Protein AF-A0A3L6VLN8-F1 (afdb_monomer)

Foldseek 3Di:
DVVVVQVVCCVVPVDGPDDDPPPDDPDPPPPDPPDDQQPFDDDPQQLLLLLLLLVLQLLQDFLQVPHFKDADLSLVLVLLLLQLCLQQRPEPLVSVLSVQLSVVSVVDRMDGSVNSCCSLVVSLVCQLVSLVVVCVPDDPDDPSSNDSNSNHDNSADHRRDPDSLVSNLSNLLSSLPSCDPPHDLVSLLSSLSSNLSCLCRGVPPPVVSVVVDVVSDVVNSVVLSPDPRNSVSSNVVSVCCQPDDDPPDPVSNPDDDDDPPPPPPDDDPPPPCVVVVVVVVVVVVVVVVVVVVVVVPDDDDDDDDDDD

Mean predicted aligned error: 14.77 Å

Solvent-accessible surface area (backbone atoms only — not comparable to full-atom values): 17978 Å² total; per-residue (Å²): 109,72,65,62,53,44,53,53,45,23,76,73,67,78,43,73,74,80,78,80,85,73,86,65,73,97,64,79,76,81,70,70,68,99,68,75,71,63,86,46,76,72,50,73,49,32,46,53,46,15,19,32,11,22,51,34,25,38,65,71,56,27,66,48,61,98,48,60,66,33,43,68,72,57,36,50,29,50,45,45,34,37,47,46,46,21,72,20,45,81,53,71,43,55,16,55,54,36,40,52,52,27,62,69,50,63,84,55,76,65,46,37,52,68,58,46,50,53,54,52,52,56,47,40,77,43,38,40,66,54,33,59,60,49,48,72,77,56,78,87,69,55,76,66,69,69,54,45,61,56,64,44,86,68,27,83,65,59,58,32,37,90,47,60,68,52,12,43,49,43,34,53,52,45,37,31,62,56,29,38,97,87,50,52,65,67,57,30,50,45,48,58,52,26,51,52,40,36,37,75,73,30,47,78,53,61,70,60,34,53,54,52,51,67,70,59,31,70,68,53,54,51,52,48,70,69,42,92,54,28,34,61,47,51,37,48,48,55,52,49,59,49,63,46,70,55,96,87,38,93,79,50,63,62,63,71,80,79,88,76,78,68,72,88,72,87,69,80,85,70,80,68,66,68,68,59,51,70,64,49,53,62,53,53,51,51,54,50,54,54,51,55,55,55,65,74,67,61,81,83,82,77,83,84,83,83,86,131

Radius of gyration: 27.77 Å; Cα contacts (8 Å, |Δi|>4): 289; chains: 1; bounding box: 44×70×120 Å

Organism: Aphanomyces astaci (NCBI:txid112090)

Structure (mmCIF, N/CA/C/O backbone):
data_AF-A0A3L6VLN8-F1
#
_entry.id   AF-A0A3L6VLN8-F1
#
loop_
_atom_site.group_PDB
_atom_site.id
_atom_site.type_symbol
_atom_site.label_atom_id
_atom_site.label_alt_id
_atom_site.label_comp_id
_atom_site.label_asym_id
_atom_site.label_entity_id
_atom_site.label_seq_id
_atom_site.pdbx_PDB_ins_code
_atom_site.Cartn_x
_atom_site.Cartn_y
_atom_site.Cartn_z
_atom_site.occupancy
_atom_site.B_iso_or_equiv
_atom_site.auth_seq_id
_atom_site.auth_comp_id
_atom_site.auth_asym_id
_atom_site.auth_atom_id
_atom_site.pdbx_PDB_model_num
ATOM 1 N N . VAL A 1 1 ? 4.266 4.338 28.044 1.00 40.25 1 VAL A N 1
ATOM 2 C CA . VAL A 1 1 ? 4.389 2.920 28.488 1.00 40.25 1 VAL A CA 1
ATOM 3 C C . VAL A 1 1 ? 4.544 2.803 30.003 1.00 40.25 1 VAL A C 1
ATOM 5 O O . VAL A 1 1 ? 3.715 2.148 30.616 1.00 40.25 1 VAL A O 1
ATOM 8 N N . ALA A 1 2 ? 5.512 3.488 30.627 1.00 38.00 2 ALA A N 1
ATOM 9 C CA . ALA A 1 2 ? 5.691 3.468 32.088 1.00 38.00 2 ALA A CA 1
ATOM 10 C C . ALA A 1 2 ? 4.453 3.942 32.882 1.00 38.00 2 ALA A C 1
ATOM 12 O O . ALA A 1 2 ? 4.128 3.369 33.915 1.00 38.00 2 ALA A O 1
ATOM 13 N N . GLN A 1 3 ? 3.713 4.938 32.382 1.00 50.25 3 GLN A N 1
ATOM 14 C CA . GLN A 1 3 ? 2.479 5.407 33.025 1.00 50.25 3 GLN A CA 1
ATOM 15 C C . GLN A 1 3 ? 1.338 4.378 32.970 1.00 50.25 3 GLN A C 1
ATOM 17 O O . GLN A 1 3 ? 0.714 4.119 33.991 1.00 50.25 3 GLN A O 1
ATOM 22 N N . LEU A 1 4 ? 1.146 3.712 31.826 1.00 47.66 4 LEU A N 1
ATOM 23 C CA . LEU A 1 4 ? 0.152 2.639 31.677 1.00 47.66 4 LEU A CA 1
ATOM 24 C C . LEU A 1 4 ? 0.434 1.464 32.626 1.00 47.66 4 LEU A C 1
ATOM 26 O O . LEU A 1 4 ? -0.492 0.885 33.183 1.00 47.66 4 LEU A O 1
ATOM 30 N N . PHE A 1 5 ? 1.711 1.142 32.849 1.00 52.53 5 PHE A N 1
ATOM 31 C CA . PHE A 1 5 ? 2.107 0.130 33.828 1.00 52.53 5 PHE A CA 1
ATOM 32 C C . PHE A 1 5 ? 1.801 0.576 35.269 1.00 52.53 5 PHE A C 1
ATOM 34 O O . PHE A 1 5 ? 1.283 -0.208 36.058 1.00 52.53 5 PHE A O 1
ATOM 41 N N . ARG A 1 6 ? 2.048 1.849 35.611 1.00 62.34 6 ARG A N 1
ATOM 42 C CA . ARG A 1 6 ? 1.716 2.405 36.937 1.00 62.34 6 ARG A CA 1
ATOM 43 C C . ARG A 1 6 ? 0.214 2.383 37.224 1.00 62.34 6 ARG A C 1
ATOM 45 O O . ARG A 1 6 ? -0.180 2.010 38.324 1.00 62.34 6 ARG A O 1
ATOM 52 N N . GLU A 1 7 ? -0.607 2.725 36.237 1.00 64.50 7 GLU A N 1
ATOM 53 C CA . GLU A 1 7 ? -2.072 2.678 36.340 1.00 64.50 7 GLU A CA 1
ATOM 54 C C . GLU A 1 7 ? -2.590 1.239 36.491 1.00 64.50 7 GLU A C 1
ATOM 56 O O . GLU A 1 7 ? -3.485 0.984 37.295 1.00 64.50 7 GLU A O 1
ATOM 61 N N . GLN A 1 8 ? -1.990 0.274 35.783 1.00 61.75 8 GLN A N 1
ATOM 62 C CA . GLN A 1 8 ? -2.309 -1.149 35.948 1.00 61.75 8 GLN A CA 1
ATOM 63 C C . GLN A 1 8 ? -1.970 -1.668 37.350 1.00 61.75 8 GLN A C 1
ATOM 65 O O . GLN A 1 8 ? -2.770 -2.402 37.927 1.00 61.75 8 GLN A O 1
ATOM 70 N N . VAL A 1 9 ? -0.822 -1.273 37.912 1.00 66.38 9 VAL A N 1
ATOM 71 C CA . VAL A 1 9 ? -0.436 -1.652 39.280 1.00 66.38 9 VAL A CA 1
ATOM 72 C C . VAL A 1 9 ? -1.386 -1.025 40.300 1.00 66.38 9 VAL A C 1
ATOM 74 O O . VAL A 1 9 ? -1.914 -1.753 41.132 1.00 66.38 9 VAL A O 1
ATOM 77 N N . PHE A 1 10 ? -1.700 0.271 40.188 1.00 71.31 10 PHE A N 1
ATOM 78 C CA . PHE A 1 10 ? -2.645 0.937 41.093 1.00 71.31 10 PHE A CA 1
ATOM 79 C C . PHE A 1 10 ? -4.030 0.279 41.079 1.00 71.31 10 PHE A C 1
ATOM 81 O O . PHE A 1 10 ? -4.593 0.001 42.136 1.00 71.31 10 PHE A O 1
ATOM 88 N N . ASN A 1 11 ? -4.555 -0.037 39.893 1.00 64.56 11 ASN A N 1
ATOM 89 C CA . ASN A 1 11 ? -5.847 -0.711 39.766 1.00 64.56 11 ASN A CA 1
ATOM 90 C C . ASN A 1 11 ? -5.841 -2.131 40.358 1.00 64.56 11 ASN A C 1
ATOM 92 O O . ASN A 1 11 ? -6.891 -2.615 40.774 1.00 64.56 11 ASN A O 1
ATOM 96 N N . ALA A 1 12 ? -4.683 -2.798 40.404 1.00 67.00 12 ALA A N 1
ATOM 97 C CA . ALA A 1 12 ? -4.544 -4.144 40.955 1.00 67.00 12 ALA A CA 1
ATOM 98 C C . ALA A 1 12 ? -4.287 -4.162 42.472 1.00 67.00 12 ALA A C 1
ATOM 100 O O . ALA A 1 12 ? -4.741 -5.077 43.155 1.00 67.00 12 ALA A O 1
ATOM 101 N N . THR A 1 13 ? -3.553 -3.183 43.006 1.00 78.62 13 THR A N 1
ATOM 102 C CA . THR A 1 13 ? -3.072 -3.197 44.399 1.00 78.62 13 THR A CA 1
ATOM 103 C C . THR A 1 13 ? -3.685 -2.112 45.281 1.00 78.62 13 THR A C 1
ATOM 105 O O . THR A 1 13 ? -3.458 -2.118 46.490 1.00 78.62 13 THR A O 1
ATOM 108 N N . GLY A 1 14 ? -4.436 -1.167 44.705 1.00 72.25 14 GLY A N 1
ATOM 109 C CA . GLY A 1 14 ? -4.994 -0.008 45.410 1.00 72.25 14 GLY A CA 1
ATOM 110 C C . GLY A 1 14 ? -3.939 0.995 45.890 1.00 72.25 14 GLY A C 1
ATOM 111 O O . GLY A 1 14 ? -4.242 1.880 46.688 1.00 72.25 14 GLY A O 1
ATOM 112 N N . SER A 1 15 ? -2.691 0.849 45.442 1.00 68.06 15 SER A N 1
ATOM 113 C CA . SER A 1 15 ? -1.550 1.652 45.874 1.00 68.06 15 SER A CA 1
ATOM 114 C C . SER A 1 15 ? -0.625 1.950 44.701 1.00 68.06 15 SER A C 1
ATOM 116 O O . SER A 1 15 ? -0.399 1.110 43.831 1.00 68.06 15 SER A O 1
ATOM 118 N N . TRP A 1 16 ? -0.099 3.174 44.653 1.00 70.00 16 TRP A N 1
ATOM 119 C CA . TRP A 1 16 ? 0.873 3.544 43.629 1.00 70.00 16 TRP A CA 1
ATOM 120 C C . TRP A 1 16 ? 2.200 2.821 43.902 1.00 70.00 16 TRP A C 1
ATOM 122 O O . TRP A 1 16 ? 2.632 2.783 45.058 1.00 70.00 16 TRP A O 1
ATOM 132 N N . PRO A 1 17 ? 2.866 2.253 42.877 1.00 67.88 17 PRO A N 1
ATOM 133 C CA . PRO A 1 17 ? 4.179 1.648 43.063 1.00 67.88 17 PRO A CA 1
ATOM 134 C C . PRO A 1 17 ? 5.174 2.708 43.551 1.00 67.88 17 PRO A C 1
ATOM 136 O O . PRO A 1 17 ? 5.205 3.819 43.021 1.00 67.88 17 PRO A O 1
ATOM 139 N N . VAL A 1 18 ? 5.973 2.361 44.565 1.00 66.25 18 VAL A N 1
ATOM 140 C CA . VAL A 1 18 ? 6.965 3.266 45.162 1.00 66.25 18 VAL A CA 1
ATOM 141 C C . VAL A 1 18 ? 7.966 3.675 44.085 1.00 66.25 18 VAL A C 1
ATOM 143 O O . VAL A 1 18 ? 8.617 2.827 43.474 1.00 66.25 18 VAL A O 1
ATOM 146 N N . GLU A 1 19 ? 8.059 4.978 43.832 1.00 51.09 19 GLU A N 1
ATOM 147 C CA . GLU A 1 19 ? 8.994 5.531 42.862 1.00 51.09 19 GLU A CA 1
ATOM 148 C C . GLU A 1 19 ? 10.412 5.290 43.387 1.00 51.09 19 GLU A C 1
ATOM 150 O O . GLU A 1 19 ? 10.781 5.759 44.464 1.00 51.09 19 GLU A O 1
ATOM 155 N N . ALA A 1 20 ? 11.190 4.470 42.680 1.00 45.47 20 ALA A N 1
ATOM 156 C CA . ALA A 1 20 ? 12.552 4.182 43.091 1.00 45.47 20 ALA A CA 1
ATOM 157 C C . ALA A 1 20 ? 13.367 5.480 43.016 1.00 45.47 20 ALA A C 1
ATOM 159 O O . ALA A 1 20 ? 13.665 5.973 41.930 1.00 45.47 20 ALA A O 1
ATOM 160 N N . THR A 1 21 ? 13.749 6.035 44.167 1.00 45.31 21 THR A N 1
ATOM 161 C CA . THR A 1 21 ? 14.746 7.105 44.253 1.00 45.31 21 THR A CA 1
ATOM 162 C C . THR A 1 21 ? 16.119 6.516 43.949 1.00 45.31 21 THR A C 1
ATOM 164 O O . THR A 1 21 ? 16.926 6.267 44.843 1.00 45.31 21 THR A O 1
ATOM 167 N N . THR A 1 22 ? 16.393 6.237 42.678 1.00 41.28 22 THR A N 1
ATOM 168 C CA . THR A 1 22 ? 17.745 5.926 42.230 1.00 41.28 22 THR A CA 1
ATOM 169 C C . THR A 1 22 ? 18.490 7.238 42.038 1.00 41.28 22 THR A C 1
ATOM 171 O O . THR A 1 22 ? 18.441 7.847 40.971 1.00 41.28 22 THR A O 1
ATOM 174 N N . SER A 1 23 ? 19.206 7.671 43.076 1.00 44.28 23 SER A N 1
ATOM 175 C CA . SER A 1 23 ? 20.370 8.540 42.908 1.00 44.28 23 SER A CA 1
ATOM 176 C C . SER A 1 23 ? 21.471 7.721 42.229 1.00 44.28 23 SER A C 1
ATOM 178 O O . SER A 1 23 ? 22.380 7.195 42.873 1.00 44.28 23 SER A O 1
ATOM 180 N N . SER A 1 24 ? 21.343 7.524 40.923 1.00 40.50 24 SER A N 1
ATOM 181 C CA . SER A 1 24 ? 22.423 6.988 40.106 1.00 40.50 24 SER A CA 1
ATOM 182 C C . SER A 1 24 ? 23.505 8.072 39.973 1.00 40.50 24 SER A C 1
ATOM 184 O O . SER A 1 24 ? 23.158 9.247 39.827 1.00 40.50 24 SER A 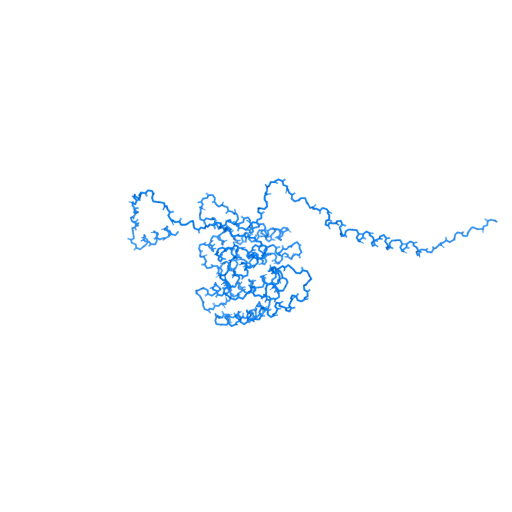O 1
ATOM 186 N N . PRO A 1 25 ? 24.808 7.727 39.974 1.00 44.38 25 PRO A N 1
ATOM 187 C CA . PRO A 1 25 ? 25.839 8.619 39.432 1.00 44.38 25 PRO A CA 1
ATOM 188 C C . PRO A 1 25 ? 25.446 9.019 37.997 1.00 44.38 25 PRO A C 1
ATOM 190 O O . PRO A 1 25 ? 24.596 8.332 37.422 1.00 44.38 25 PRO A O 1
ATOM 193 N N . PRO A 1 26 ? 26.043 10.053 37.371 1.00 41.09 26 PRO A N 1
ATOM 194 C CA . PRO A 1 26 ? 25.805 10.359 35.961 1.00 41.09 26 PRO A CA 1
ATOM 195 C C . PRO A 1 26 ? 26.417 9.249 35.088 1.00 41.09 26 PRO A C 1
ATOM 197 O O . PRO A 1 26 ? 27.450 9.410 34.448 1.00 41.09 26 PRO A O 1
ATOM 200 N N . GLY A 1 27 ? 25.801 8.073 35.126 1.00 39.94 27 GLY A N 1
ATOM 201 C CA . GLY A 1 27 ? 25.994 6.990 34.198 1.00 39.94 27 GLY A CA 1
ATOM 202 C C . GLY A 1 27 ? 25.319 7.422 32.917 1.00 39.94 27 GLY A C 1
ATOM 203 O O . GLY A 1 27 ? 24.136 7.765 32.904 1.00 39.94 27 GLY A O 1
ATOM 204 N N . THR A 1 28 ? 26.110 7.457 31.857 1.00 37.62 28 THR A N 1
ATOM 205 C CA . THR A 1 28 ? 25.680 7.693 30.488 1.00 37.62 28 THR A CA 1
ATOM 206 C C . THR A 1 28 ? 24.421 6.875 30.239 1.00 37.62 28 THR A C 1
ATOM 208 O O . THR A 1 28 ? 24.438 5.649 30.347 1.00 37.62 28 THR A O 1
ATOM 211 N N . THR A 1 29 ? 23.304 7.549 29.990 1.00 41.00 29 THR A N 1
ATOM 212 C CA . THR A 1 29 ? 22.031 6.903 29.697 1.00 41.00 29 THR A CA 1
ATOM 213 C C . THR A 1 29 ? 22.228 6.127 28.395 1.00 41.00 29 THR A C 1
ATOM 215 O O . THR A 1 29 ? 22.238 6.700 27.316 1.00 41.00 29 THR A O 1
ATOM 218 N N . THR A 1 30 ? 22.453 4.816 28.483 1.00 41.59 30 THR A N 1
ATOM 219 C CA . THR A 1 30 ? 22.614 3.909 27.332 1.00 41.59 30 THR A CA 1
ATOM 220 C C . THR A 1 30 ? 21.271 3.499 26.728 1.00 41.59 30 THR A C 1
ATOM 222 O O . THR A 1 30 ? 21.184 2.520 25.986 1.00 41.59 30 THR A O 1
ATOM 225 N N . LEU A 1 31 ? 20.202 4.239 27.031 1.00 40.38 31 LEU A N 1
ATOM 226 C CA . LEU A 1 31 ? 18.962 4.122 26.287 1.00 40.38 31 LEU A CA 1
ATOM 227 C C . LEU A 1 31 ? 19.229 4.724 24.912 1.00 40.38 31 LEU A C 1
ATOM 229 O O . LEU A 1 31 ? 19.335 5.942 24.775 1.00 40.38 31 LEU A O 1
ATOM 233 N N . ARG A 1 32 ? 19.372 3.856 23.901 1.00 39.75 32 ARG A N 1
ATOM 234 C CA . ARG A 1 32 ? 19.313 4.305 22.510 1.00 39.75 32 ARG A CA 1
ATOM 235 C C . ARG A 1 32 ? 18.042 5.147 22.343 1.00 39.75 32 ARG A C 1
ATOM 237 O O . ARG A 1 32 ? 17.014 4.778 22.927 1.00 39.75 32 ARG A O 1
ATOM 244 N N . PRO A 1 33 ? 18.099 6.251 21.583 1.00 45.47 33 PRO A N 1
ATOM 245 C CA . PRO A 1 33 ? 16.904 6.985 21.200 1.00 45.47 33 PRO A CA 1
ATOM 246 C C . PRO A 1 33 ? 15.814 6.012 20.729 1.00 45.47 33 PRO A C 1
ATOM 248 O O . PRO A 1 33 ? 16.106 5.032 20.044 1.00 45.47 33 PRO A O 1
ATOM 251 N N . LEU A 1 34 ? 14.556 6.263 21.109 1.00 42.25 34 LEU A N 1
ATOM 252 C CA . LEU A 1 34 ? 13.397 5.468 20.663 1.00 42.25 34 LEU A CA 1
ATOM 253 C C . LEU A 1 34 ? 13.276 5.416 19.127 1.00 42.25 34 LEU A C 1
ATOM 255 O O . LEU A 1 34 ? 12.592 4.544 18.595 1.00 42.25 34 LEU A O 1
ATOM 259 N N . TRP A 1 35 ? 13.946 6.339 18.440 1.00 45.25 35 TRP A N 1
ATOM 260 C CA . TRP A 1 35 ? 14.165 6.378 17.004 1.00 45.25 35 TRP A CA 1
ATOM 261 C C . TRP A 1 35 ? 15.441 7.196 16.730 1.00 45.25 35 TRP A C 1
ATOM 263 O O . TRP A 1 35 ? 15.691 8.186 17.420 1.00 45.25 35 TRP A O 1
ATOM 273 N N . GLU A 1 36 ? 16.223 6.783 15.735 1.00 50.44 36 GLU A N 1
ATOM 274 C CA . GLU A 1 36 ? 17.300 7.568 15.127 1.00 50.44 36 GLU A CA 1
ATOM 275 C C . GLU A 1 36 ? 16.950 7.783 13.648 1.00 50.44 36 GLU A C 1
ATOM 277 O O . GLU A 1 36 ? 16.330 6.926 13.010 1.00 50.44 36 GLU A O 1
ATOM 282 N N . GLU A 1 37 ? 17.266 8.963 13.114 1.00 55.00 37 GLU A N 1
ATOM 283 C CA . GLU A 1 37 ? 17.128 9.225 11.684 1.00 55.00 37 GLU A CA 1
ATOM 284 C C . GLU A 1 37 ? 18.022 8.251 10.912 1.00 55.00 37 GLU A C 1
ATOM 286 O O . GLU A 1 37 ? 19.201 8.097 11.233 1.00 55.00 37 GLU A O 1
ATOM 291 N N . SER A 1 38 ? 17.464 7.592 9.893 1.00 62.84 38 SER A N 1
ATOM 292 C CA . SER A 1 38 ? 18.255 6.678 9.075 1.00 62.84 38 SER A CA 1
ATOM 293 C C . SER A 1 38 ? 19.410 7.437 8.428 1.00 62.84 38 SER A C 1
ATOM 295 O O . SER A 1 38 ? 19.210 8.393 7.681 1.00 62.84 38 SER A O 1
ATOM 297 N N . THR A 1 39 ? 20.629 6.975 8.689 1.00 67.06 39 THR A N 1
ATOM 298 C CA . THR A 1 39 ? 21.855 7.512 8.078 1.00 67.06 39 THR A CA 1
ATOM 299 C C . THR A 1 39 ? 22.165 6.862 6.726 1.00 67.06 39 THR A C 1
ATOM 301 O O . THR A 1 39 ? 23.169 7.188 6.087 1.00 67.06 39 THR A O 1
ATOM 304 N N . LEU A 1 40 ? 21.311 5.936 6.275 1.00 67.94 40 LEU A N 1
ATOM 305 C CA . LEU A 1 40 ? 21.488 5.212 5.025 1.00 67.94 40 LEU A CA 1
ATOM 306 C C . LEU A 1 40 ? 21.189 6.119 3.815 1.00 67.94 40 LEU A C 1
ATOM 308 O O . LEU A 1 40 ? 20.248 6.917 3.843 1.00 67.94 40 LEU A O 1
ATOM 312 N N . PRO A 1 41 ? 21.953 6.000 2.714 1.00 72.88 41 PRO A N 1
ATOM 313 C CA . PRO A 1 41 ? 21.708 6.789 1.513 1.00 72.88 41 PRO A CA 1
ATOM 314 C C . PRO A 1 41 ? 20.329 6.469 0.913 1.00 72.88 41 PRO A C 1
ATOM 316 O O . PRO A 1 41 ? 20.002 5.315 0.631 1.00 72.88 41 PRO A O 1
ATOM 319 N N . SER A 1 42 ? 19.525 7.508 0.665 1.00 79.44 42 SER A N 1
ATOM 320 C CA . SER A 1 42 ? 18.200 7.367 0.047 1.00 79.44 42 SER A CA 1
ATOM 321 C C . SER A 1 42 ? 18.189 7.859 -1.403 1.00 79.44 42 SER A C 1
ATOM 323 O O . SER A 1 42 ? 18.700 8.935 -1.711 1.00 79.44 42 SER A O 1
ATOM 325 N N . ASN A 1 43 ? 17.595 7.072 -2.301 1.00 86.31 43 ASN A N 1
ATOM 326 C CA . ASN A 1 43 ? 17.344 7.415 -3.701 1.00 86.31 43 ASN A CA 1
ATOM 327 C C . ASN A 1 43 ? 16.015 6.779 -4.166 1.00 86.31 43 ASN A C 1
ATOM 329 O O . ASN A 1 43 ? 15.300 6.180 -3.360 1.00 86.31 43 ASN A O 1
ATOM 333 N N . ALA A 1 44 ? 15.650 6.938 -5.443 1.00 85.62 44 ALA A N 1
ATOM 334 C CA . ALA A 1 44 ? 14.408 6.374 -5.982 1.00 85.62 44 ALA A CA 1
ATOM 335 C C . ALA A 1 44 ? 14.341 4.845 -5.801 1.00 85.62 44 ALA A C 1
ATOM 337 O O . ALA A 1 44 ? 13.361 4.328 -5.264 1.00 85.62 44 ALA A O 1
ATOM 338 N N . THR A 1 45 ? 15.417 4.138 -6.153 1.00 90.69 45 THR A N 1
ATOM 339 C CA . THR A 1 45 ? 15.522 2.678 -6.055 1.00 90.69 45 THR A CA 1
ATOM 340 C C . THR A 1 45 ? 15.359 2.178 -4.623 1.00 90.69 45 THR A C 1
ATOM 342 O O . THR A 1 45 ? 14.543 1.291 -4.375 1.00 90.69 45 THR A O 1
ATOM 345 N N . THR A 1 46 ? 16.073 2.763 -3.656 1.00 91.75 46 THR A N 1
ATOM 346 C CA . THR A 1 46 ? 15.993 2.323 -2.254 1.00 91.75 46 THR A CA 1
ATOM 347 C C . THR A 1 46 ? 14.623 2.596 -1.638 1.00 91.75 46 THR A C 1
ATOM 349 O O . THR A 1 46 ? 14.124 1.769 -0.880 1.00 91.75 46 THR A O 1
ATOM 352 N N . ARG A 1 47 ? 13.946 3.686 -2.027 1.00 91.12 47 ARG A N 1
ATOM 353 C CA . ARG A 1 47 ? 12.570 3.971 -1.580 1.00 91.12 47 ARG A CA 1
ATOM 354 C C . ARG A 1 47 ? 11.553 2.972 -2.127 1.00 91.12 47 ARG A C 1
ATOM 356 O O . ARG A 1 47 ? 10.676 2.536 -1.383 1.00 91.12 47 ARG A O 1
ATOM 363 N N . VAL A 1 48 ? 11.663 2.598 -3.402 1.00 94.12 48 VAL A N 1
ATOM 364 C CA . VAL A 1 48 ? 10.782 1.589 -4.014 1.00 94.12 48 VAL A CA 1
ATOM 365 C C . VAL A 1 48 ? 11.005 0.216 -3.374 1.00 94.12 48 VAL A C 1
ATOM 367 O O . VAL A 1 48 ? 10.029 -0.455 -3.036 1.00 94.12 48 VAL A O 1
ATOM 370 N N . LEU A 1 49 ? 12.265 -0.166 -3.137 1.00 95.56 49 LEU A N 1
ATOM 371 C CA . LEU A 1 49 ? 12.621 -1.393 -2.416 1.00 95.56 49 LEU A CA 1
ATOM 372 C C . LEU A 1 49 ? 12.011 -1.421 -1.009 1.00 95.56 49 LEU A C 1
ATOM 374 O O . LEU A 1 49 ? 11.351 -2.392 -0.649 1.00 95.56 49 LEU A O 1
ATOM 378 N N . ASP A 1 50 ? 12.157 -0.346 -0.236 1.00 95.88 50 ASP A N 1
ATOM 379 C CA . ASP A 1 50 ? 11.644 -0.291 1.137 1.00 95.88 50 ASP A CA 1
ATOM 380 C C . ASP A 1 50 ? 10.116 -0.312 1.205 1.00 95.88 50 ASP A C 1
ATOM 382 O O . ASP A 1 50 ? 9.540 -0.967 2.078 1.00 95.88 50 ASP A O 1
ATOM 386 N N . ALA A 1 51 ? 9.446 0.364 0.268 1.00 97.06 51 ALA A N 1
ATOM 387 C CA . ALA A 1 51 ? 7.994 0.318 0.153 1.00 97.06 51 ALA A CA 1
ATOM 388 C C . ALA A 1 51 ? 7.495 -1.084 -0.226 1.00 97.06 51 ALA A C 1
ATOM 390 O O . ALA A 1 51 ? 6.515 -1.566 0.349 1.00 97.06 51 ALA A O 1
ATOM 391 N N . ALA A 1 52 ? 8.169 -1.761 -1.159 1.00 98.19 52 ALA A N 1
ATOM 392 C CA . ALA A 1 52 ? 7.835 -3.130 -1.534 1.00 98.19 52 ALA A CA 1
ATOM 393 C C . ALA A 1 52 ? 8.083 -4.119 -0.389 1.00 98.19 52 ALA A C 1
ATOM 395 O O . ALA A 1 52 ? 7.214 -4.943 -0.095 1.00 98.19 52 ALA A O 1
ATOM 396 N N . SER A 1 53 ? 9.207 -3.992 0.319 1.00 97.75 53 SER A N 1
ATOM 397 C CA . SER A 1 53 ? 9.496 -4.780 1.519 1.00 97.75 53 SER A CA 1
ATOM 398 C C . SER A 1 53 ? 8.422 -4.587 2.585 1.00 97.75 53 SER A C 1
ATOM 400 O O . SER A 1 53 ? 7.897 -5.573 3.105 1.00 97.75 53 SER A O 1
ATOM 402 N N . ALA A 1 54 ? 8.010 -3.344 2.853 1.00 97.50 54 ALA A N 1
ATOM 403 C CA . ALA A 1 54 ? 6.922 -3.072 3.786 1.00 97.50 54 ALA A CA 1
ATOM 404 C C . ALA A 1 54 ? 5.594 -3.686 3.324 1.00 97.50 54 ALA A C 1
ATOM 406 O O . ALA A 1 54 ? 4.894 -4.304 4.125 1.00 97.50 54 ALA A O 1
ATOM 407 N N . PHE A 1 55 ? 5.260 -3.606 2.034 1.00 98.56 55 PHE A N 1
ATOM 408 C CA . PHE A 1 55 ? 4.081 -4.285 1.498 1.00 98.56 55 PHE A CA 1
ATOM 409 C C . PHE A 1 55 ? 4.126 -5.792 1.763 1.00 98.56 55 PHE A C 1
ATOM 411 O O . PHE A 1 55 ? 3.178 -6.344 2.323 1.00 98.56 55 PHE A O 1
ATOM 418 N N . VAL A 1 56 ? 5.233 -6.452 1.413 1.00 98.50 56 VAL A N 1
ATOM 419 C CA . VAL A 1 56 ? 5.403 -7.897 1.606 1.00 98.50 56 VAL A CA 1
ATOM 420 C C . VAL A 1 56 ? 5.304 -8.261 3.086 1.00 98.50 56 VAL A C 1
ATOM 422 O O . VAL A 1 56 ? 4.544 -9.163 3.438 1.00 98.50 56 VAL A O 1
ATOM 425 N N . PHE A 1 57 ? 5.994 -7.538 3.968 1.00 97.00 57 PHE A N 1
ATOM 426 C CA . PHE A 1 57 ? 5.924 -7.773 5.411 1.00 97.00 57 PHE A CA 1
ATOM 427 C C . PHE A 1 57 ? 4.504 -7.587 5.951 1.00 97.00 57 PHE A C 1
ATOM 429 O O . PHE A 1 57 ? 3.995 -8.427 6.695 1.00 97.00 57 PHE A O 1
ATOM 436 N N . GLY A 1 58 ? 3.825 -6.514 5.539 1.00 96.31 58 GLY A N 1
ATOM 437 C CA . GLY A 1 58 ? 2.447 -6.234 5.918 1.00 96.31 58 GLY A CA 1
ATOM 438 C C . GLY A 1 58 ? 1.515 -7.379 5.526 1.00 96.31 58 GLY A C 1
ATOM 439 O O . GLY A 1 58 ? 0.747 -7.875 6.352 1.00 96.31 58 GLY A O 1
ATOM 440 N N . MET A 1 59 ? 1.632 -7.854 4.287 1.00 97.69 59 MET A N 1
ATOM 441 C CA . MET A 1 59 ? 0.832 -8.956 3.757 1.00 97.69 59 MET A CA 1
ATOM 442 C C . MET A 1 59 ? 1.102 -10.286 4.469 1.00 97.69 59 MET A C 1
ATOM 444 O O . MET A 1 59 ? 0.165 -11.050 4.701 1.00 97.69 59 MET A O 1
ATOM 448 N N . ARG A 1 60 ? 2.351 -10.572 4.839 1.00 95.44 60 ARG A N 1
ATOM 449 C CA . ARG A 1 60 ? 2.731 -11.845 5.470 1.00 95.44 60 ARG A CA 1
ATOM 450 C C . ARG A 1 60 ? 2.433 -11.878 6.964 1.00 95.44 60 ARG A C 1
ATOM 452 O O . ARG A 1 60 ? 1.819 -12.829 7.442 1.00 95.44 60 ARG A O 1
ATOM 459 N N . GLU A 1 61 ? 2.830 -10.828 7.674 1.00 91.62 61 GLU A N 1
ATOM 460 C CA . GLU A 1 61 ? 2.858 -10.807 9.137 1.00 91.62 61 GLU A CA 1
ATOM 461 C C . GLU A 1 61 ? 1.699 -9.990 9.723 1.00 91.62 61 GLU A C 1
ATOM 463 O O . GLU A 1 61 ? 1.050 -10.400 10.687 1.00 91.62 61 GLU A O 1
ATOM 468 N N . SER A 1 62 ? 1.382 -8.838 9.124 1.00 92.00 62 SER A N 1
ATOM 469 C CA . SER A 1 62 ? 0.462 -7.866 9.735 1.00 92.00 62 SER A CA 1
ATOM 470 C C . SER A 1 62 ? -1.019 -8.187 9.497 1.00 92.00 62 SER A C 1
ATOM 472 O O . SER A 1 62 ? -1.824 -8.097 10.424 1.00 92.00 62 SER A O 1
ATOM 474 N N . VAL A 1 63 ? -1.395 -8.609 8.282 1.00 95.75 63 VAL A N 1
ATOM 475 C CA . VAL A 1 63 ? -2.803 -8.810 7.868 1.00 95.75 63 VAL A CA 1
ATOM 476 C C . VAL A 1 63 ? -3.561 -9.814 8.754 1.00 95.75 63 VAL A C 1
ATOM 478 O O . VAL A 1 63 ? -4.742 -9.618 9.039 1.00 95.75 63 VAL A O 1
ATOM 481 N N . PHE A 1 64 ? -2.876 -10.853 9.242 1.00 95.56 64 PHE A N 1
ATOM 482 C CA . PHE A 1 64 ? -3.439 -11.885 10.125 1.00 95.56 64 PHE A CA 1
ATOM 483 C C . PHE A 1 64 ? -2.899 -11.820 11.563 1.00 95.56 64 PHE A C 1
ATOM 485 O O . PHE A 1 64 ? -3.069 -12.763 12.333 1.00 95.56 64 PHE A O 1
ATOM 492 N N . THR A 1 65 ? -2.266 -10.717 11.976 1.00 89.94 65 THR A N 1
ATOM 493 C CA . THR A 1 65 ? -1.821 -10.585 13.372 1.00 89.94 65 THR A CA 1
ATOM 494 C C . THR A 1 65 ? -3.020 -10.709 14.322 1.00 89.94 65 THR A C 1
ATOM 496 O O . THR A 1 65 ? -3.978 -9.936 14.240 1.00 89.94 65 THR A O 1
ATOM 499 N N . GLY A 1 66 ? -2.956 -11.689 15.231 1.00 89.56 66 GLY A N 1
ATOM 500 C CA . GLY A 1 66 ? -3.971 -11.931 16.262 1.00 89.56 66 GLY A CA 1
ATOM 501 C C . GLY A 1 66 ? -5.284 -12.551 15.766 1.00 89.56 66 GLY A C 1
ATOM 502 O O . GLY A 1 66 ? -6.258 -12.542 16.511 1.00 89.56 66 GLY A O 1
ATOM 503 N N . ARG A 1 67 ? -5.339 -13.066 14.529 1.00 93.56 67 ARG A N 1
ATOM 504 C CA . ARG A 1 67 ? -6.562 -13.616 13.919 1.00 93.56 67 ARG A CA 1
ATOM 505 C C . ARG A 1 67 ? -6.247 -14.694 12.878 1.00 93.56 67 ARG A C 1
ATOM 507 O O . ARG A 1 67 ? -5.189 -14.676 12.263 1.00 93.56 67 ARG A O 1
ATOM 514 N N . SER A 1 68 ? -7.180 -15.608 12.628 1.00 96.12 68 SER A N 1
ATOM 515 C CA . SER A 1 68 ? -7.030 -16.668 11.612 1.00 96.12 68 SER A CA 1
ATOM 516 C C . SER A 1 68 ? -7.923 -16.481 10.382 1.00 96.12 68 SER A C 1
ATOM 518 O O . SER A 1 68 ? -7.719 -17.165 9.377 1.00 96.12 68 SER A O 1
ATOM 520 N N . THR A 1 69 ? -8.869 -15.542 10.431 1.00 97.69 69 THR A N 1
ATOM 521 C CA . THR A 1 69 ? -9.856 -15.283 9.377 1.00 97.69 69 THR A CA 1
ATOM 522 C C . THR A 1 69 ? -10.103 -13.781 9.236 1.00 97.69 69 THR A C 1
ATOM 524 O O . THR A 1 69 ? -10.044 -13.047 10.223 1.00 97.69 69 THR A O 1
ATOM 527 N N . LEU A 1 70 ? -10.361 -13.339 8.004 1.00 98.00 70 LEU A N 1
ATOM 528 C CA . LEU A 1 70 ? -10.893 -12.025 7.656 1.00 98.00 70 LEU A CA 1
ATOM 529 C C . LEU A 1 70 ? -12.246 -12.184 6.965 1.00 98.00 70 LEU A C 1
ATOM 531 O O . LEU A 1 70 ? -12.367 -12.946 6.001 1.00 98.00 70 LEU A O 1
ATOM 535 N N . GLU A 1 71 ? -13.219 -11.410 7.416 1.00 95.69 71 GLU A N 1
ATOM 536 C CA . GLU A 1 71 ? -14.536 -11.234 6.806 1.00 95.69 71 GLU A CA 1
ATOM 537 C C . GLU A 1 71 ? -14.954 -9.762 6.932 1.00 95.69 71 GLU A C 1
ATOM 539 O O . GLU A 1 71 ? -14.199 -8.956 7.486 1.00 95.69 71 GLU A O 1
ATOM 544 N N . ASP A 1 72 ? -16.094 -9.404 6.341 1.00 95.62 72 ASP A N 1
ATOM 545 C CA . ASP A 1 72 ? -16.721 -8.083 6.447 1.00 95.62 72 ASP A CA 1
ATOM 546 C C . ASP A 1 72 ? -15.731 -6.904 6.315 1.00 95.62 72 ASP A C 1
ATOM 548 O O . ASP A 1 72 ? -15.011 -6.767 5.320 1.00 95.62 72 ASP A O 1
ATOM 552 N N . PHE A 1 73 ? -15.676 -6.040 7.334 1.00 96.00 73 PHE A N 1
ATOM 553 C CA . PHE A 1 73 ? -14.956 -4.773 7.300 1.00 96.00 73 PHE A CA 1
ATOM 554 C C . PHE A 1 73 ? -13.445 -4.929 7.131 1.00 96.00 73 PHE A C 1
ATOM 556 O O . PHE A 1 73 ? -12.827 -4.098 6.451 1.00 96.00 73 PHE A O 1
ATOM 563 N N . GLU A 1 74 ? -12.830 -5.940 7.749 1.00 96.81 74 GLU A N 1
ATOM 564 C CA . GLU A 1 74 ? -11.393 -6.162 7.609 1.00 96.81 74 GLU A CA 1
ATOM 565 C C . GLU A 1 74 ? -11.047 -6.766 6.258 1.00 96.81 74 GLU A C 1
ATOM 567 O O . GLU A 1 74 ? -10.078 -6.331 5.634 1.00 96.81 74 GLU A O 1
ATOM 572 N N . LEU A 1 75 ? -11.851 -7.702 5.752 1.00 98.50 75 LEU A N 1
ATOM 573 C CA . LEU A 1 75 ? -11.629 -8.221 4.407 1.00 98.50 75 LEU A CA 1
ATOM 574 C C . LEU A 1 75 ? -11.809 -7.123 3.352 1.00 98.50 75 LEU A C 1
ATOM 576 O O . LEU A 1 75 ? -10.982 -7.004 2.445 1.00 98.50 75 LEU A O 1
ATOM 580 N N . ASP A 1 76 ? -12.818 -6.270 3.503 1.00 98.31 76 ASP A N 1
ATOM 581 C CA . ASP A 1 76 ? -13.015 -5.123 2.621 1.00 98.31 76 ASP A CA 1
ATOM 582 C C . ASP A 1 76 ? -11.861 -4.119 2.725 1.00 98.31 76 ASP A C 1
ATOM 584 O O . ASP A 1 76 ? -11.467 -3.526 1.721 1.00 98.31 76 ASP A O 1
ATOM 588 N N . ALA A 1 77 ? -11.282 -3.930 3.917 1.00 98.38 77 ALA A N 1
ATOM 589 C CA . ALA A 1 77 ? -10.113 -3.071 4.092 1.00 98.38 77 ALA A CA 1
ATOM 590 C C . ALA A 1 77 ? -8.879 -3.636 3.377 1.00 98.38 77 ALA A C 1
ATOM 592 O O . ALA A 1 77 ? -8.139 -2.874 2.759 1.00 98.38 77 ALA A O 1
ATOM 593 N N . LEU A 1 78 ? -8.665 -4.956 3.427 1.00 98.69 78 LEU A N 1
ATOM 594 C CA . LEU A 1 78 ? -7.572 -5.610 2.706 1.00 98.69 78 LEU A CA 1
ATOM 595 C C . LEU A 1 78 ? -7.769 -5.519 1.190 1.00 98.69 78 LEU A C 1
ATOM 597 O O . LEU A 1 78 ? -6.833 -5.179 0.470 1.00 98.69 78 LEU A O 1
ATOM 601 N N . LYS A 1 79 ? -8.977 -5.810 0.699 1.00 98.69 79 LYS A N 1
ATOM 602 C CA . LYS A 1 79 ? -9.298 -5.719 -0.732 1.00 98.69 79 LYS A CA 1
ATOM 603 C C . LYS A 1 79 ? -9.066 -4.311 -1.259 1.00 98.69 79 LYS A C 1
ATOM 605 O O . LYS A 1 79 ? -8.445 -4.157 -2.306 1.00 98.69 79 LYS A O 1
ATOM 610 N N . GLU A 1 80 ? -9.526 -3.306 -0.521 1.00 98.56 80 GLU A N 1
ATOM 611 C CA . GLU A 1 80 ? -9.344 -1.913 -0.906 1.00 98.56 80 GLU A CA 1
ATOM 612 C C . GLU A 1 80 ? -7.870 -1.501 -0.871 1.00 98.56 80 GLU A C 1
ATOM 614 O O . GLU A 1 80 ? -7.386 -0.877 -1.811 1.00 98.56 80 GLU A O 1
ATOM 619 N N . TRP A 1 81 ? -7.121 -1.933 0.147 1.00 98.75 81 TRP A N 1
ATOM 620 C CA . TRP A 1 81 ? -5.675 -1.726 0.204 1.00 98.75 81 TRP A CA 1
ATOM 621 C C . TRP A 1 81 ? -4.959 -2.312 -1.022 1.00 98.75 81 TRP A C 1
ATOM 623 O O . TRP A 1 81 ? -4.212 -1.604 -1.694 1.00 98.75 81 TRP A O 1
ATOM 633 N N . LEU A 1 82 ? -5.231 -3.575 -1.368 1.00 98.81 82 LEU A N 1
ATOM 634 C CA . LEU A 1 82 ? -4.643 -4.233 -2.540 1.00 98.81 82 LEU A CA 1
ATOM 635 C C . LEU A 1 82 ? -5.029 -3.534 -3.849 1.00 98.81 82 LEU A C 1
ATOM 637 O O . LEU A 1 82 ? -4.175 -3.347 -4.717 1.00 98.81 82 LEU A O 1
ATOM 641 N N . ARG A 1 83 ? -6.298 -3.126 -3.986 1.00 98.62 83 ARG A N 1
ATOM 642 C CA . ARG A 1 83 ? -6.792 -2.394 -5.157 1.00 98.62 83 ARG A CA 1
ATOM 643 C C . ARG A 1 83 ? -6.035 -1.086 -5.329 1.00 98.62 83 ARG A C 1
ATOM 645 O O . ARG A 1 83 ? -5.480 -0.846 -6.395 1.00 98.62 83 ARG A O 1
ATOM 652 N N . VAL A 1 84 ? -5.982 -0.258 -4.291 1.00 98.50 84 VAL A N 1
ATOM 653 C CA . VAL A 1 84 ? -5.376 1.072 -4.383 1.00 98.50 84 VAL A CA 1
ATOM 654 C C . VAL A 1 84 ? -3.871 0.974 -4.587 1.00 98.50 84 VAL A C 1
ATOM 656 O O . VAL A 1 84 ? -3.364 1.630 -5.489 1.00 98.50 84 VAL A O 1
ATOM 659 N N . VAL A 1 85 ? -3.169 0.090 -3.868 1.00 98.56 85 VAL A N 1
ATOM 660 C CA . VAL A 1 85 ? -1.735 -0.151 -4.107 1.00 98.56 85 VAL A CA 1
ATOM 661 C C . VAL A 1 85 ? -1.494 -0.609 -5.551 1.00 98.56 85 VAL A C 1
ATOM 663 O O . VAL A 1 85 ? -0.567 -0.129 -6.192 1.00 98.56 85 VAL A O 1
ATOM 666 N N . SER A 1 86 ? -2.361 -1.447 -6.131 1.00 98.25 86 SER A N 1
ATOM 667 C CA . SER A 1 86 ? -2.228 -1.833 -7.545 1.00 98.25 86 SER A CA 1
ATOM 668 C C . SER A 1 86 ? -2.414 -0.688 -8.545 1.00 98.25 86 SER A C 1
ATOM 670 O O . SER A 1 86 ? -1.975 -0.802 -9.684 1.00 98.25 86 SER A O 1
ATOM 672 N N . LEU A 1 87 ? -3.046 0.413 -8.137 1.00 97.00 87 LEU A N 1
ATOM 673 C CA . LEU A 1 87 ? -3.263 1.592 -8.975 1.00 97.00 87 LEU A CA 1
ATOM 674 C C . LEU A 1 87 ? -2.196 2.667 -8.756 1.00 97.00 87 LEU A C 1
ATOM 676 O O . LEU A 1 87 ? -1.933 3.446 -9.668 1.00 97.00 87 LEU A O 1
ATOM 680 N N . THR A 1 88 ? -1.580 2.707 -7.574 1.00 96.50 88 THR A N 1
ATOM 681 C CA . THR A 1 88 ? -0.701 3.807 -7.154 1.00 96.50 88 THR A CA 1
ATOM 682 C C . THR A 1 88 ? 0.721 3.381 -6.807 1.00 96.50 88 THR A C 1
ATOM 684 O O . THR A 1 88 ? 1.523 4.230 -6.437 1.00 96.50 88 THR A O 1
ATOM 687 N N . PHE A 1 89 ? 1.090 2.106 -6.944 1.00 96.88 89 PHE A N 1
ATOM 688 C CA . PHE A 1 89 ? 2.497 1.718 -6.840 1.00 96.88 89 PHE A CA 1
ATOM 689 C C . PHE A 1 89 ? 3.303 2.275 -8.040 1.00 96.88 89 PHE A C 1
ATOM 691 O O . PHE A 1 89 ? 2.787 2.277 -9.169 1.00 96.88 89 PHE A O 1
ATOM 698 N N . PRO A 1 90 ? 4.545 2.765 -7.845 1.00 93.69 90 PRO A N 1
ATOM 699 C CA . PRO A 1 90 ? 5.399 3.218 -8.948 1.00 93.69 90 PRO A CA 1
ATOM 700 C C . PRO A 1 90 ? 5.675 2.096 -9.956 1.00 93.69 90 PRO A C 1
ATOM 702 O O . PRO A 1 90 ? 5.804 0.949 -9.557 1.00 93.69 90 PRO A O 1
ATOM 705 N N . GLY A 1 91 ? 5.781 2.413 -11.249 1.00 92.75 91 GLY A N 1
ATOM 706 C CA . GLY A 1 91 ? 6.067 1.432 -12.311 1.00 92.75 91 GLY A CA 1
ATOM 707 C C . GLY A 1 91 ? 4.847 0.634 -12.801 1.00 92.75 91 GLY A C 1
ATOM 708 O O . GLY A 1 91 ? 4.096 0.035 -12.028 1.00 92.75 91 GLY A O 1
ATOM 709 N N . GLU A 1 92 ? 4.632 0.616 -14.119 1.00 93.06 92 GLU A N 1
ATOM 710 C CA . GLU A 1 92 ? 3.479 -0.055 -14.746 1.00 93.06 92 GLU A CA 1
ATOM 711 C C . GLU A 1 92 ? 3.511 -1.578 -14.561 1.00 93.06 92 GLU A C 1
ATOM 713 O O . GLU A 1 92 ? 2.503 -2.180 -14.178 1.00 93.06 92 GLU A O 1
ATOM 718 N N . ALA A 1 93 ? 4.679 -2.200 -14.744 1.00 96.19 93 ALA A N 1
ATOM 719 C CA . ALA A 1 93 ? 4.851 -3.639 -14.555 1.00 96.19 93 ALA A CA 1
ATOM 720 C C . ALA A 1 93 ? 4.456 -4.079 -13.135 1.00 96.19 93 ALA A C 1
ATOM 722 O O . ALA A 1 93 ? 3.705 -5.043 -12.963 1.00 96.19 93 ALA A O 1
ATOM 723 N N . TYR A 1 94 ? 4.892 -3.342 -12.111 1.00 97.56 94 TYR A N 1
ATOM 724 C CA . TYR A 1 94 ? 4.561 -3.637 -10.717 1.00 97.56 94 TYR A CA 1
ATOM 725 C C . TYR A 1 94 ? 3.067 -3.480 -10.424 1.00 97.56 94 TYR A C 1
ATOM 727 O O . TYR A 1 94 ? 2.479 -4.340 -9.761 1.00 97.56 94 TYR A O 1
ATOM 735 N N . ARG A 1 95 ? 2.416 -2.450 -10.978 1.00 97.12 95 ARG A N 1
ATOM 736 C CA . ARG A 1 95 ? 0.957 -2.285 -10.886 1.00 97.12 95 ARG A CA 1
ATOM 737 C C . ARG A 1 95 ? 0.202 -3.474 -11.478 1.00 97.12 95 ARG A C 1
ATOM 739 O O . ARG A 1 95 ? -0.743 -3.961 -10.858 1.00 97.12 95 ARG A O 1
ATOM 746 N N . HIS A 1 96 ? 0.649 -4.024 -12.610 1.00 97.75 96 HIS A N 1
ATOM 747 C CA . HIS A 1 96 ? 0.050 -5.240 -13.172 1.00 97.75 96 HIS A CA 1
ATOM 748 C C . HIS A 1 96 ? 0.222 -6.475 -12.277 1.00 97.75 96 HIS A C 1
ATOM 750 O O . HIS A 1 96 ? -0.721 -7.264 -12.141 1.00 97.75 96 HIS A O 1
ATOM 756 N N . LEU A 1 97 ? 1.385 -6.643 -11.636 1.00 98.44 97 LEU A N 1
ATOM 757 C CA . LEU A 1 97 ? 1.606 -7.720 -10.663 1.00 98.44 97 LEU A CA 1
ATOM 758 C C . LEU A 1 97 ? 0.644 -7.597 -9.477 1.00 98.44 97 LEU A C 1
ATOM 760 O O . LEU A 1 97 ? -0.036 -8.561 -9.125 1.00 98.44 97 LEU A O 1
ATOM 764 N N . LEU A 1 98 ? 0.547 -6.408 -8.887 1.00 98.75 98 LEU A N 1
ATOM 765 C CA . LEU A 1 98 ? -0.324 -6.130 -7.745 1.00 98.75 98 LEU A CA 1
ATOM 766 C C . LEU A 1 98 ? -1.810 -6.271 -8.110 1.00 98.75 98 LEU A C 1
ATOM 768 O O . LEU A 1 98 ? -2.593 -6.821 -7.335 1.00 98.75 98 LEU A O 1
ATOM 772 N N . ALA A 1 99 ? -2.201 -5.860 -9.318 1.00 98.62 99 ALA A N 1
ATOM 773 C CA . ALA A 1 99 ? -3.565 -6.021 -9.811 1.00 98.62 99 ALA A CA 1
ATOM 774 C C . ALA A 1 99 ? -3.939 -7.502 -9.968 1.00 98.62 99 ALA A C 1
ATOM 776 O O . ALA A 1 99 ? -5.093 -7.873 -9.745 1.00 98.62 99 ALA A O 1
ATOM 777 N N . ASN A 1 100 ? -2.983 -8.368 -10.326 1.00 98.44 100 ASN A N 1
ATOM 778 C CA . ASN A 1 100 ? -3.205 -9.813 -10.342 1.00 98.44 100 ASN A CA 1
ATOM 779 C C . ASN A 1 100 ? -3.505 -10.351 -8.932 1.00 98.44 100 ASN A C 1
ATOM 781 O O . ASN A 1 100 ? -4.481 -11.084 -8.772 1.00 98.44 100 ASN A O 1
ATOM 785 N N . LEU A 1 101 ? -2.741 -9.937 -7.914 1.00 98.75 101 LEU A N 1
ATOM 786 C CA . LEU A 1 101 ? -3.010 -10.311 -6.521 1.00 98.75 101 LEU A CA 1
ATOM 787 C C . LEU A 1 101 ? -4.398 -9.834 -6.073 1.00 98.75 101 LEU A C 1
ATOM 789 O O . LEU A 1 101 ? -5.180 -10.627 -5.549 1.00 98.75 101 LEU A O 1
ATOM 793 N N . TYR A 1 102 ? -4.740 -8.569 -6.337 1.00 98.69 102 TYR A N 1
ATOM 794 C CA . TYR A 1 102 ? -6.067 -8.029 -6.030 1.00 98.69 102 TYR A CA 1
ATOM 795 C C . TYR A 1 102 ? -7.190 -8.858 -6.674 1.00 98.69 102 TYR A C 1
ATOM 797 O O . TYR A 1 102 ? -8.132 -9.248 -5.984 1.00 98.69 102 TYR A O 1
ATOM 805 N N . LYS A 1 103 ? -7.075 -9.205 -7.965 1.00 98.69 103 LYS A N 1
ATOM 806 C CA . LYS A 1 103 ? -8.080 -10.008 -8.691 1.00 98.69 103 LYS A CA 1
ATOM 807 C C . LYS A 1 103 ? -8.316 -11.386 -8.069 1.00 98.69 103 LYS A C 1
ATOM 809 O O . LYS A 1 103 ? -9.444 -11.868 -8.099 1.00 98.69 103 LYS A O 1
ATOM 814 N N . GLN A 1 104 ? -7.290 -12.009 -7.488 1.00 98.50 104 GLN A N 1
ATOM 815 C CA . GLN A 1 104 ? -7.435 -13.295 -6.794 1.00 98.50 104 GLN A CA 1
ATOM 816 C C . GLN A 1 104 ? -8.212 -13.168 -5.472 1.00 98.50 104 GLN A C 1
ATOM 818 O O . GLN A 1 104 ? -8.906 -14.102 -5.068 1.00 98.50 104 GLN A O 1
ATOM 823 N N . VAL A 1 105 ? -8.117 -12.017 -4.799 1.00 98.31 105 VAL A N 1
ATOM 824 C CA . VAL A 1 105 ? -8.744 -11.770 -3.488 1.00 98.31 105 VAL A CA 1
ATOM 825 C C . VAL A 1 105 ? -10.134 -11.146 -3.616 1.00 98.31 105 VAL A C 1
ATOM 827 O O . VAL A 1 105 ? -11.003 -11.424 -2.793 1.00 98.31 105 VAL A O 1
ATOM 830 N N . ALA A 1 106 ? -10.379 -10.338 -4.650 1.00 98.19 106 ALA A N 1
ATOM 831 C CA . ALA A 1 106 ? -11.633 -9.615 -4.862 1.00 98.19 106 ALA A CA 1
ATOM 832 C C . ALA A 1 106 ? -12.909 -10.479 -4.712 1.00 98.19 106 ALA A C 1
ATOM 834 O O . ALA A 1 106 ? -13.795 -10.066 -3.956 1.00 98.19 106 ALA A O 1
ATOM 835 N N . PRO A 1 107 ? -13.016 -11.685 -5.317 1.00 98.06 107 PRO A N 1
ATOM 836 C CA . PRO A 1 107 ? -14.224 -12.511 -5.212 1.00 98.06 107 PRO A CA 1
ATOM 837 C C . PRO A 1 107 ? -14.329 -13.306 -3.899 1.00 98.06 107 PRO A C 1
ATOM 839 O O . PRO A 1 107 ? -15.298 -14.034 -3.693 1.00 98.06 107 PRO A O 1
ATOM 842 N N . VAL A 1 108 ? -13.335 -13.239 -3.009 1.00 97.69 108 VAL A N 1
ATOM 843 C CA . VAL A 1 108 ? -13.330 -14.018 -1.765 1.00 97.69 108 VAL A CA 1
ATOM 844 C C . VAL A 1 108 ? -14.294 -13.393 -0.754 1.00 97.69 108 VAL A C 1
ATOM 846 O O . VAL A 1 108 ? -14.122 -12.235 -0.395 1.00 97.69 108 VAL A O 1
ATOM 849 N N . ALA A 1 109 ? -15.285 -14.147 -0.273 1.00 96.69 109 ALA A N 1
ATOM 850 C CA . ALA A 1 109 ? -16.224 -13.680 0.758 1.00 96.69 109 ALA A CA 1
ATOM 851 C C . ALA A 1 109 ? -15.668 -13.805 2.189 1.00 96.69 109 ALA A C 1
ATOM 853 O O . ALA A 1 109 ? -15.910 -12.943 3.020 1.00 96.69 109 ALA A O 1
ATOM 854 N N . VAL A 1 110 ? -14.884 -14.856 2.453 1.00 97.94 110 VAL A N 1
ATOM 855 C CA . VAL A 1 110 ? -14.187 -15.096 3.726 1.00 97.94 110 VAL A CA 1
ATOM 856 C C . VAL A 1 110 ? -12.770 -15.568 3.416 1.00 97.94 110 VAL A C 1
ATOM 858 O O . VAL A 1 110 ? -12.573 -16.500 2.622 1.00 97.94 110 VAL A O 1
ATOM 861 N N . LEU A 1 111 ? -11.769 -14.923 4.014 1.00 98.50 111 LEU A N 1
ATOM 862 C CA . LEU A 1 111 ? -10.356 -15.199 3.768 1.00 98.50 111 LEU A CA 1
ATOM 863 C C . LEU A 1 111 ? -9.691 -15.748 5.032 1.00 98.50 111 LEU A C 1
ATOM 865 O O . LEU A 1 111 ? -9.377 -15.010 5.960 1.00 98.50 111 LEU A O 1
ATOM 869 N N . THR A 1 112 ? -9.434 -17.053 5.056 1.00 98.50 112 THR A N 1
ATOM 870 C CA . THR A 1 112 ? -8.637 -17.678 6.120 1.00 98.50 112 THR A CA 1
ATOM 871 C C . THR A 1 112 ? -7.146 -17.437 5.896 1.00 98.50 112 THR A C 1
ATOM 873 O O . THR A 1 112 ? -6.692 -17.303 4.758 1.00 98.50 112 THR A O 1
ATOM 876 N N . GLN A 1 113 ? -6.354 -17.466 6.967 1.00 97.94 113 GLN A N 1
ATOM 877 C CA . GLN A 1 113 ? -4.898 -17.321 6.902 1.00 97.94 113 GLN A CA 1
ATOM 878 C C . GLN A 1 113 ? -4.260 -18.401 6.016 1.00 97.94 113 GLN A C 1
ATOM 880 O O . GLN A 1 113 ? -3.315 -18.129 5.278 1.00 97.94 113 GLN A O 1
ATOM 885 N N . ALA A 1 114 ? -4.796 -19.627 6.047 1.00 97.81 114 ALA A N 1
ATOM 886 C CA . ALA A 1 114 ? -4.342 -20.719 5.191 1.00 97.81 114 ALA A CA 1
ATOM 887 C C . ALA A 1 114 ? -4.599 -20.419 3.705 1.00 97.81 114 ALA A C 1
ATOM 889 O O . ALA A 1 114 ? -3.690 -20.549 2.886 1.00 97.81 114 ALA A O 1
ATOM 890 N N . LYS A 1 115 ? -5.809 -19.951 3.361 1.00 98.31 115 LYS A N 1
ATOM 891 C CA . LYS A 1 115 ? -6.153 -19.553 1.989 1.00 98.31 115 LYS A CA 1
ATOM 892 C C . LYS A 1 115 ? -5.303 -18.373 1.524 1.00 98.31 115 LYS A C 1
ATOM 894 O O . LYS A 1 115 ? -4.794 -18.393 0.407 1.00 98.31 115 LYS A O 1
ATOM 899 N N . TRP A 1 116 ? -5.106 -17.379 2.389 1.00 98.50 116 TRP A N 1
ATOM 900 C CA . TRP A 1 116 ? -4.246 -16.237 2.104 1.00 98.50 116 TRP A CA 1
ATOM 901 C C . TRP A 1 116 ? -2.804 -16.653 1.829 1.00 98.50 116 TRP A C 1
ATOM 903 O O . TRP A 1 116 ? -2.233 -16.215 0.839 1.00 98.50 116 TRP A O 1
ATOM 913 N N . ARG A 1 117 ? -2.237 -17.554 2.640 1.00 97.62 117 ARG A N 1
ATOM 914 C CA . ARG A 1 117 ? -0.882 -18.076 2.426 1.00 97.62 117 ARG A CA 1
ATOM 915 C C . ARG A 1 117 ? -0.741 -18.709 1.046 1.00 97.62 117 ARG A C 1
ATOM 917 O O . ARG A 1 117 ? 0.239 -18.433 0.367 1.00 97.62 117 ARG A O 1
ATOM 924 N N . VAL A 1 118 ? -1.717 -19.512 0.620 1.00 98.19 118 VAL A N 1
ATOM 925 C CA . VAL A 1 118 ? -1.713 -20.130 -0.715 1.00 98.19 118 VAL A CA 1
ATOM 926 C C . VAL A 1 118 ? -1.775 -19.069 -1.816 1.00 98.19 118 VAL A C 1
ATOM 928 O O . VAL A 1 118 ? -0.947 -19.103 -2.722 1.00 98.19 118 VAL A O 1
ATOM 931 N N . I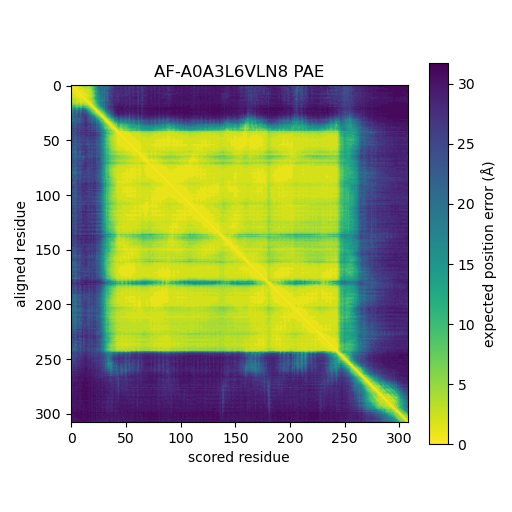LE A 1 119 ? -2.701 -18.108 -1.720 1.00 98.50 119 ILE A N 1
ATOM 932 C CA . ILE A 1 119 ? -2.849 -17.023 -2.707 1.00 98.50 119 ILE A CA 1
ATOM 933 C C . ILE A 1 119 ? -1.568 -16.182 -2.786 1.00 98.50 119 ILE A C 1
ATOM 935 O O . ILE A 1 119 ? -1.021 -15.986 -3.867 1.00 98.50 119 ILE A O 1
ATOM 939 N N . PHE A 1 120 ? -1.066 -15.709 -1.644 1.00 98.44 120 PHE A N 1
ATOM 940 C CA . PHE A 1 120 ? 0.060 -14.783 -1.587 1.00 98.44 120 PHE A CA 1
ATOM 941 C C . PHE A 1 120 ? 1.378 -15.449 -1.996 1.00 98.44 120 PHE A C 1
ATOM 943 O O . PHE A 1 120 ? 2.094 -14.900 -2.827 1.00 98.44 120 PHE A O 1
ATOM 950 N N . HIS A 1 121 ? 1.681 -16.657 -1.501 1.00 97.38 121 HIS A N 1
ATOM 951 C CA . HIS A 1 121 ? 2.874 -17.390 -1.946 1.00 97.38 121 HIS A CA 1
ATOM 952 C C . HIS A 1 121 ? 2.779 -17.806 -3.416 1.00 97.38 121 HIS A C 1
ATOM 954 O O . HIS A 1 121 ? 3.769 -17.727 -4.140 1.00 97.38 121 HIS A O 1
ATOM 960 N N . GLY A 1 122 ? 1.595 -18.232 -3.867 1.00 97.81 122 GLY A N 1
ATOM 961 C CA . GLY A 1 122 ? 1.354 -18.532 -5.274 1.00 97.81 122 GLY A CA 1
ATOM 962 C C . GLY A 1 122 ? 1.627 -17.315 -6.153 1.00 97.81 122 GLY A C 1
ATOM 963 O O . GLY A 1 122 ? 2.316 -17.438 -7.159 1.00 97.81 122 GLY A O 1
ATOM 964 N N . TRP A 1 123 ? 1.159 -16.135 -5.745 1.00 98.38 123 TRP A N 1
ATOM 965 C CA . TRP A 1 123 ? 1.452 -14.876 -6.422 1.00 98.38 123 TRP A CA 1
ATOM 966 C C . TRP A 1 123 ? 2.953 -14.544 -6.421 1.00 98.38 123 TRP A C 1
ATOM 968 O O . TRP A 1 123 ? 3.502 -14.345 -7.503 1.00 98.38 123 TRP A O 1
ATOM 978 N N . GLN A 1 124 ? 3.631 -14.571 -5.262 1.00 97.56 124 GLN A N 1
ATOM 979 C CA . GLN A 1 124 ? 5.074 -14.289 -5.156 1.00 97.56 124 GLN A CA 1
ATOM 980 C C . GLN A 1 124 ? 5.912 -15.194 -6.075 1.00 97.56 124 GLN A C 1
ATOM 982 O O . GLN A 1 124 ? 6.802 -14.717 -6.764 1.00 97.56 124 GLN A O 1
ATOM 987 N N . ASN A 1 125 ? 5.591 -16.487 -6.174 1.00 96.94 125 ASN A N 1
ATOM 988 C CA . ASN A 1 125 ? 6.345 -17.416 -7.027 1.00 96.94 125 ASN A CA 1
ATOM 989 C C . ASN A 1 125 ? 6.272 -17.092 -8.532 1.00 96.94 125 ASN A C 1
ATOM 991 O O . ASN A 1 125 ? 7.078 -17.607 -9.305 1.00 96.94 125 ASN A O 1
ATOM 995 N N . HIS A 1 126 ? 5.307 -16.276 -8.963 1.00 96.38 126 HIS A N 1
ATOM 996 C CA . HIS A 1 126 ? 5.145 -15.894 -10.365 1.00 96.38 126 HIS A CA 1
ATOM 997 C C . HIS A 1 126 ? 5.579 -14.448 -10.645 1.00 96.38 126 HIS A C 1
ATOM 999 O O . HIS A 1 126 ? 5.597 -14.059 -11.817 1.00 96.38 126 HIS A O 1
ATOM 1005 N N . THR A 1 127 ? 5.939 -13.647 -9.628 1.00 97.69 127 THR A N 1
ATOM 1006 C CA . THR A 1 127 ? 6.219 -12.217 -9.830 1.00 97.69 127 THR A CA 1
ATOM 1007 C C . THR A 1 127 ? 7.408 -11.976 -10.749 1.00 97.69 127 THR A C 1
ATOM 1009 O O . THR A 1 127 ? 7.241 -11.227 -11.706 1.00 97.69 127 THR A O 1
ATOM 1012 N N . ALA A 1 128 ? 8.550 -12.651 -10.564 1.00 97.12 128 ALA A N 1
ATOM 1013 C CA . ALA A 1 128 ? 9.719 -12.451 -11.428 1.00 97.12 128 ALA A CA 1
ATOM 1014 C C . ALA A 1 128 ? 9.464 -12.816 -12.896 1.00 97.12 128 ALA A C 1
ATOM 1016 O O . ALA A 1 128 ? 9.874 -12.088 -13.805 1.00 97.12 128 ALA A O 1
ATOM 1017 N N . MET A 1 129 ? 8.757 -13.923 -13.140 1.00 96.88 129 MET A N 1
ATOM 1018 C CA . MET A 1 129 ? 8.394 -14.344 -14.494 1.00 96.88 129 MET A CA 1
ATOM 1019 C C . MET A 1 129 ? 7.480 -13.310 -15.159 1.00 96.88 129 MET A C 1
ATOM 1021 O O . MET A 1 129 ? 7.775 -12.849 -16.258 1.00 96.88 129 MET A O 1
ATOM 1025 N N . MET A 1 130 ? 6.392 -12.922 -14.490 1.00 96.81 130 MET A N 1
ATOM 1026 C CA . MET A 1 130 ? 5.432 -11.962 -15.040 1.00 96.81 130 MET A CA 1
ATOM 1027 C C . MET A 1 130 ? 6.041 -10.567 -15.195 1.00 96.81 130 MET A C 1
ATOM 1029 O O . MET A 1 130 ? 5.763 -9.889 -16.178 1.00 96.81 130 MET A O 1
ATOM 1033 N N . HIS A 1 131 ? 6.915 -10.160 -14.273 1.00 97.38 131 HIS A N 1
ATOM 1034 C CA . HIS A 1 131 ? 7.652 -8.907 -14.363 1.00 97.38 131 HIS A CA 1
ATOM 1035 C C . HIS A 1 131 ? 8.458 -8.837 -15.659 1.00 97.38 131 HIS A C 1
ATOM 1037 O O . HIS A 1 131 ? 8.325 -7.879 -16.412 1.00 97.38 131 HIS A O 1
ATOM 1043 N N . LYS A 1 132 ? 9.228 -9.891 -15.964 1.00 95.56 132 LYS A N 1
ATOM 1044 C CA . LYS A 1 132 ? 10.002 -9.986 -17.209 1.00 95.56 132 LYS A CA 1
ATOM 1045 C C . LYS A 1 132 ? 9.126 -9.879 -18.458 1.00 95.56 132 LYS A C 1
ATOM 1047 O O . LYS A 1 132 ? 9.595 -9.387 -19.476 1.00 95.56 132 LYS A O 1
ATOM 1052 N N . GLU A 1 133 ? 7.887 -10.361 -18.413 1.00 95.88 133 GLU A N 1
ATOM 1053 C CA . GLU A 1 133 ? 6.952 -10.209 -19.529 1.00 95.88 133 GLU A CA 1
ATOM 1054 C C . GLU A 1 133 ? 6.432 -8.772 -19.646 1.00 95.88 133 GLU A C 1
ATOM 1056 O O . GLU A 1 133 ? 6.428 -8.221 -20.745 1.00 95.88 133 GLU A O 1
ATOM 1061 N N . TYR A 1 134 ? 6.060 -8.141 -18.530 1.00 95.00 134 TYR A N 1
ATOM 1062 C CA . TYR A 1 134 ? 5.536 -6.773 -18.520 1.00 95.00 134 TYR A CA 1
ATOM 1063 C C . TYR A 1 134 ? 6.584 -5.707 -18.852 1.00 95.00 134 TYR A C 1
ATOM 1065 O O . TYR A 1 134 ? 6.238 -4.679 -19.425 1.00 95.00 134 TYR A O 1
ATOM 1073 N N . THR A 1 135 ? 7.864 -5.936 -18.550 1.00 95.19 135 THR A N 1
ATOM 1074 C CA . THR A 1 135 ? 8.915 -4.953 -18.850 1.00 95.19 135 THR A CA 1
ATOM 1075 C C . THR A 1 135 ? 9.361 -4.945 -20.310 1.00 95.19 135 THR A C 1
ATOM 1077 O O . THR A 1 135 ? 9.976 -3.974 -20.741 1.00 95.19 135 THR A O 1
ATOM 1080 N N . LYS A 1 136 ? 9.016 -5.961 -21.118 1.00 93.38 136 LYS A N 1
ATOM 1081 C CA . LYS A 1 136 ? 9.375 -6.006 -22.554 1.00 93.38 136 LYS A CA 1
ATOM 1082 C C . LYS A 1 136 ? 8.823 -4.831 -23.359 1.00 93.38 136 LYS A C 1
ATOM 1084 O O . LYS A 1 136 ? 9.388 -4.500 -24.396 1.00 93.38 136 LYS A O 1
ATOM 1089 N N . SER A 1 137 ? 7.705 -4.254 -22.923 1.00 88.69 137 SER A N 1
ATOM 1090 C CA . SER A 1 137 ? 7.052 -3.124 -23.585 1.00 88.69 137 SER A CA 1
ATOM 1091 C C . SER A 1 137 ? 7.451 -1.762 -23.020 1.00 88.69 137 SER A C 1
ATOM 1093 O O . SER A 1 137 ? 6.991 -0.751 -23.546 1.00 88.69 137 SER A O 1
ATOM 1095 N N . ILE A 1 138 ? 8.272 -1.713 -21.966 1.00 89.44 138 ILE A N 1
ATOM 1096 C CA . ILE A 1 138 ? 8.696 -0.449 -21.359 1.00 89.44 138 ILE A CA 1
ATOM 1097 C C . ILE A 1 138 ? 9.841 0.138 -22.186 1.00 89.44 138 ILE A C 1
ATOM 1099 O O . ILE A 1 138 ? 10.833 -0.532 -22.475 1.00 89.44 138 ILE A O 1
ATOM 1103 N N . TYR A 1 139 ? 9.686 1.398 -22.582 1.00 91.44 139 TYR A N 1
ATOM 1104 C CA . TYR A 1 139 ? 10.706 2.161 -23.288 1.00 91.44 139 TYR A CA 1
ATOM 1105 C C . TYR A 1 139 ? 11.528 2.971 -22.283 1.00 91.44 139 TYR A C 1
ATOM 1107 O O . TYR A 1 139 ? 10.939 3.685 -21.480 1.00 91.44 139 TYR A O 1
ATOM 1115 N N . ASP A 1 140 ? 12.858 2.872 -22.367 1.00 90.06 140 ASP A N 1
ATOM 1116 C CA . ASP A 1 140 ? 13.815 3.600 -21.513 1.00 90.06 140 ASP A CA 1
ATOM 1117 C C . ASP A 1 140 ? 13.541 3.459 -19.994 1.00 90.06 140 ASP A C 1
ATOM 1119 O O . ASP A 1 140 ? 13.330 4.459 -19.309 1.00 90.06 140 ASP A O 1
ATOM 1123 N N . PRO A 1 141 ? 13.477 2.218 -19.464 1.00 90.38 141 PRO A N 1
ATOM 1124 C CA . PRO A 1 141 ? 13.138 1.979 -18.063 1.00 90.38 141 PRO A CA 1
ATOM 1125 C C . PRO A 1 141 ? 14.220 2.497 -17.112 1.00 90.38 141 PRO A C 1
ATOM 1127 O O . PRO A 1 141 ? 15.418 2.309 -17.346 1.00 90.38 141 PRO A O 1
ATOM 1130 N N . GLU A 1 142 ? 13.797 3.047 -15.975 1.00 89.44 142 GLU A N 1
ATOM 1131 C CA . GLU A 1 142 ? 14.716 3.343 -14.876 1.00 89.44 142 GLU A CA 1
ATOM 1132 C C . GLU A 1 142 ? 15.187 2.046 -14.189 1.00 89.44 142 GLU A C 1
ATOM 1134 O O . GLU A 1 142 ? 14.515 1.014 -14.218 1.00 89.44 142 GLU A O 1
ATOM 1139 N N . GLU A 1 143 ? 16.344 2.078 -13.516 1.00 89.12 143 GLU A N 1
ATOM 1140 C CA . GLU A 1 143 ? 16.918 0.890 -12.856 1.00 89.12 143 GLU A CA 1
ATOM 1141 C C . GLU A 1 143 ? 15.928 0.215 -11.890 1.00 89.12 143 GLU A C 1
ATOM 1143 O O . GLU A 1 143 ? 15.804 -1.011 -11.857 1.00 89.12 143 GLU A O 1
ATOM 1148 N N . TRP A 1 144 ? 15.178 1.014 -11.129 1.00 91.44 144 TRP A N 1
ATOM 1149 C CA . TRP A 1 144 ? 14.207 0.510 -10.161 1.00 91.44 144 TRP A CA 1
ATOM 1150 C C . TRP A 1 144 ? 12.982 -0.147 -10.813 1.00 91.44 144 TRP A C 1
ATOM 1152 O O . TRP A 1 144 ? 12.299 -0.921 -10.144 1.00 91.44 144 TRP A O 1
ATOM 1162 N N . GLU A 1 145 ? 12.710 0.093 -12.101 1.00 91.88 145 GLU A N 1
ATOM 1163 C CA . GLU A 1 145 ? 11.659 -0.585 -12.881 1.00 91.88 145 GLU A CA 1
ATOM 1164 C C . GLU A 1 145 ? 12.091 -1.968 -13.379 1.00 91.88 145 GLU A C 1
ATOM 1166 O O . GLU A 1 145 ? 11.278 -2.730 -13.898 1.00 91.88 145 GLU A O 1
ATOM 1171 N N . LEU A 1 146 ? 13.369 -2.315 -13.218 1.00 93.50 146 LEU A N 1
ATOM 1172 C CA . LEU A 1 146 ? 13.954 -3.560 -13.704 1.00 93.50 146 LEU A CA 1
ATOM 1173 C C . LEU A 1 146 ? 14.255 -4.564 -12.582 1.00 93.50 146 LEU A C 1
ATOM 1175 O O . LEU A 1 146 ? 15.066 -5.466 -12.780 1.00 93.50 146 LEU A O 1
ATOM 1179 N N . LEU A 1 147 ? 13.595 -4.456 -11.424 1.00 94.62 147 LEU A N 1
ATOM 1180 C CA . LEU A 1 147 ? 13.809 -5.323 -10.259 1.00 94.62 147 LEU A CA 1
ATOM 1181 C C . LEU A 1 147 ? 12.788 -6.484 -10.241 1.00 94.62 147 LEU A C 1
ATOM 1183 O O . LEU A 1 147 ? 11.694 -6.345 -9.692 1.00 94.62 147 LEU A O 1
ATOM 1187 N N . PRO A 1 148 ? 13.111 -7.674 -10.790 1.00 94.38 148 PRO A N 1
ATOM 1188 C CA . PRO A 1 148 ? 12.125 -8.743 -10.986 1.00 94.38 148 PRO A CA 1
ATOM 1189 C C . PRO A 1 148 ? 11.598 -9.354 -9.685 1.00 94.38 148 PRO A C 1
ATOM 1191 O O . PRO A 1 148 ? 10.480 -9.859 -9.648 1.00 94.38 148 PRO A O 1
ATOM 1194 N N . THR A 1 149 ? 12.388 -9.303 -8.616 1.00 95.25 149 THR A N 1
ATOM 1195 C CA . THR A 1 149 ? 12.087 -9.945 -7.332 1.00 95.25 149 THR A CA 1
ATOM 1196 C C . THR A 1 149 ? 11.607 -8.945 -6.281 1.00 95.25 149 THR A C 1
ATOM 1198 O O . THR A 1 149 ? 11.678 -9.230 -5.088 1.00 95.25 149 THR A O 1
ATOM 1201 N N . LEU A 1 150 ? 11.131 -7.765 -6.702 1.00 95.88 150 LEU A N 1
ATOM 1202 C CA . LEU A 1 150 ? 10.773 -6.656 -5.810 1.00 95.88 150 LEU A CA 1
ATOM 1203 C C . LEU A 1 150 ? 9.780 -7.058 -4.701 1.00 95.88 150 LEU A C 1
ATOM 1205 O O . LEU A 1 150 ? 9.871 -6.565 -3.581 1.00 95.88 150 LEU A O 1
ATOM 1209 N N . PHE A 1 151 ? 8.856 -7.977 -4.996 1.00 97.75 151 PHE A N 1
ATOM 1210 C CA . PHE A 1 151 ? 7.840 -8.455 -4.052 1.00 97.75 151 PHE A CA 1
ATOM 1211 C C . PHE A 1 151 ? 8.103 -9.866 -3.502 1.00 97.75 151 PHE A C 1
ATOM 1213 O O . PHE A 1 151 ? 7.212 -10.469 -2.898 1.00 97.75 151 PHE A O 1
ATOM 1220 N N . GLU A 1 152 ? 9.292 -10.428 -3.713 1.00 95.44 152 GLU A N 1
ATOM 1221 C CA . GLU A 1 152 ? 9.636 -11.772 -3.244 1.00 95.44 152 GLU A CA 1
ATOM 1222 C C . GLU A 1 152 ? 10.186 -11.770 -1.807 1.00 95.44 152 GLU A C 1
ATOM 1224 O O . GLU A 1 152 ? 10.531 -10.741 -1.228 1.00 95.44 152 GLU A O 1
ATOM 1229 N N . GLY A 1 153 ? 10.247 -12.954 -1.195 1.00 94.81 153 GLY A N 1
ATOM 1230 C CA . GLY A 1 153 ? 10.775 -13.129 0.157 1.00 94.81 153 GLY A CA 1
ATOM 1231 C C . GLY A 1 153 ? 9.807 -12.714 1.271 1.00 94.81 153 GLY A C 1
ATOM 1232 O O . GLY A 1 153 ? 8.587 -12.872 1.157 1.00 94.81 153 GLY A O 1
ATOM 1233 N N . TYR A 1 154 ? 10.376 -12.245 2.387 1.00 94.94 154 TYR A N 1
ATOM 1234 C CA . TYR A 1 154 ? 9.657 -11.989 3.644 1.00 94.94 154 TYR A CA 1
ATOM 1235 C C . TYR A 1 154 ? 9.392 -10.502 3.934 1.00 94.94 154 TYR A C 1
ATOM 1237 O O . TYR A 1 154 ? 8.674 -10.198 4.88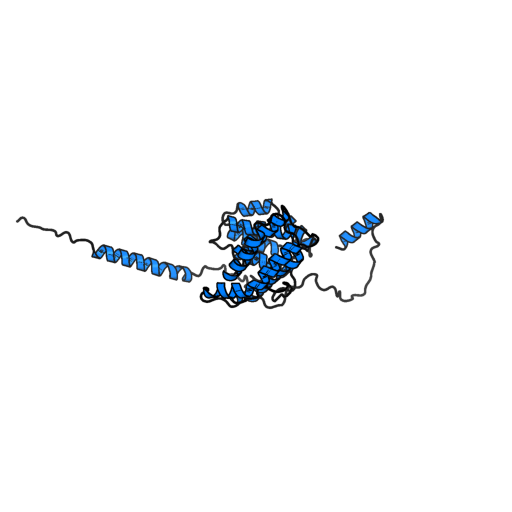2 1.00 94.94 154 TYR A O 1
ATOM 1245 N N . GLY A 1 155 ? 9.936 -9.574 3.136 1.00 94.81 155 GLY A N 1
ATOM 1246 C CA . GLY A 1 155 ? 9.753 -8.130 3.350 1.00 94.81 155 GLY A CA 1
ATOM 1247 C C . GLY A 1 155 ? 10.533 -7.555 4.540 1.00 94.81 155 GLY A C 1
ATOM 1248 O O . GLY A 1 155 ? 10.165 -6.532 5.113 1.00 94.81 155 GLY A O 1
ATOM 1249 N N . THR A 1 156 ? 11.605 -8.226 4.958 1.00 92.56 156 THR A N 1
ATOM 1250 C CA . THR A 1 156 ? 12.404 -7.858 6.140 1.00 92.56 156 THR A CA 1
ATOM 1251 C C . THR A 1 156 ? 13.729 -7.176 5.796 1.00 92.56 156 THR A C 1
ATOM 1253 O O . THR A 1 156 ? 14.542 -6.952 6.687 1.00 92.56 156 THR A O 1
ATOM 1256 N N . THR A 1 157 ? 13.969 -6.872 4.520 1.00 91.75 157 THR A N 1
ATOM 1257 C CA . THR A 1 157 ? 15.199 -6.227 4.044 1.00 91.75 157 THR A CA 1
ATOM 1258 C C . THR A 1 157 ? 14.890 -4.792 3.645 1.00 91.75 157 THR A C 1
ATOM 1260 O O . THR A 1 157 ? 14.079 -4.571 2.749 1.00 91.75 157 THR A O 1
ATOM 1263 N N . TYR A 1 158 ? 15.541 -3.838 4.308 1.00 89.88 158 TYR A N 1
ATOM 1264 C CA . TYR A 1 158 ? 15.389 -2.406 4.064 1.00 89.88 158 TYR A CA 1
ATOM 1265 C C . TYR A 1 158 ? 16.754 -1.778 3.739 1.00 89.88 158 TYR A C 1
ATOM 1267 O O . TYR A 1 158 ? 17.786 -2.268 4.201 1.00 89.88 158 TYR A O 1
ATOM 1275 N N . TYR A 1 159 ? 16.752 -0.731 2.916 1.00 90.25 159 TYR A N 1
ATOM 1276 C CA . TYR A 1 159 ? 17.933 -0.119 2.304 1.00 90.25 159 TYR A CA 1
ATOM 1277 C C . TYR A 1 159 ? 18.107 1.356 2.664 1.00 90.25 159 TYR A C 1
ATOM 1279 O O . TYR A 1 159 ? 19.238 1.793 2.848 1.00 90.25 159 TYR A O 1
ATOM 1287 N N . ALA A 1 160 ? 17.022 2.127 2.743 1.00 88.38 160 ALA A N 1
ATOM 1288 C CA . ALA A 1 160 ? 17.021 3.503 3.246 1.00 88.38 160 ALA A CA 1
ATOM 1289 C C . ALA A 1 160 ? 16.304 3.617 4.601 1.00 88.38 160 ALA A C 1
ATOM 1291 O O . ALA A 1 160 ? 16.507 4.585 5.326 1.00 88.38 160 ALA A O 1
ATOM 1292 N N . CYS A 1 161 ? 15.490 2.630 4.956 1.00 84.00 161 CYS A N 1
ATOM 1293 C CA . CYS A 1 161 ? 14.800 2.501 6.226 1.00 84.00 161 CYS A CA 1
ATOM 1294 C C . CYS A 1 161 ? 15.506 1.519 7.165 1.00 84.00 161 CYS A C 1
ATOM 1296 O O . CYS A 1 161 ? 16.102 0.540 6.729 1.00 84.00 161 CYS A O 1
ATOM 1298 N N . GLU A 1 162 ? 15.360 1.725 8.474 1.00 79.06 162 GLU A N 1
ATOM 1299 C CA . GLU A 1 162 ? 15.830 0.751 9.472 1.00 79.06 162 GLU A CA 1
ATOM 1300 C C . GLU A 1 162 ? 14.761 -0.288 9.833 1.00 79.06 162 GLU A C 1
ATOM 1302 O O . GLU A 1 162 ? 15.076 -1.420 10.197 1.00 79.06 162 GLU A O 1
ATOM 1307 N N . LEU A 1 163 ? 13.481 0.096 9.761 1.00 83.06 163 LEU A N 1
ATOM 1308 C CA . LEU A 1 163 ? 12.359 -0.689 10.274 1.00 83.06 163 LEU A CA 1
ATOM 1309 C C . LEU A 1 163 ? 11.128 -0.610 9.365 1.00 83.06 163 LEU A C 1
ATOM 1311 O O . LEU A 1 163 ? 10.933 0.347 8.613 1.00 83.06 163 LEU A O 1
ATOM 1315 N N . TYR A 1 164 ? 10.238 -1.591 9.534 1.00 87.50 164 TYR A N 1
ATOM 1316 C CA . TYR A 1 164 ? 8.969 -1.722 8.809 1.00 87.50 164 TYR A CA 1
ATOM 1317 C C . TYR A 1 164 ? 8.128 -0.443 8.780 1.00 87.50 164 TYR A C 1
ATOM 1319 O O . TYR A 1 164 ? 7.582 -0.089 7.739 1.00 87.50 164 TYR A O 1
ATOM 1327 N N . THR A 1 165 ? 8.025 0.276 9.899 1.00 88.75 165 THR A N 1
ATOM 1328 C CA . THR A 1 165 ? 7.215 1.499 9.971 1.00 88.75 165 THR A CA 1
ATOM 1329 C C . THR A 1 165 ? 7.740 2.600 9.053 1.00 88.75 165 THR A C 1
ATOM 1331 O O . THR A 1 165 ? 6.927 3.292 8.449 1.00 88.75 165 THR A O 1
ATOM 1334 N N . CYS A 1 166 ? 9.061 2.724 8.882 1.00 88.88 166 CYS A N 1
ATOM 1335 C CA . CYS A 1 166 ? 9.653 3.642 7.906 1.00 88.88 166 CYS A CA 1
ATOM 1336 C C . CYS A 1 166 ? 9.268 3.234 6.478 1.00 88.88 166 CYS A C 1
ATOM 1338 O O . CYS A 1 166 ? 8.707 4.046 5.748 1.00 88.88 166 CYS A O 1
ATOM 1340 N N . GLY A 1 167 ? 9.451 1.961 6.104 1.00 92.69 167 GLY A N 1
ATOM 1341 C CA . GLY A 1 167 ? 9.072 1.484 4.76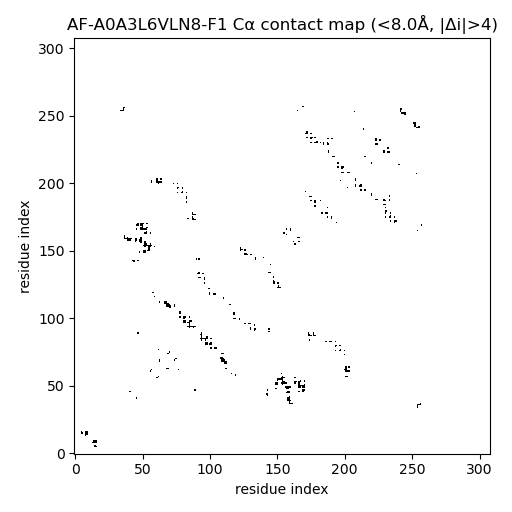8 1.00 92.69 167 GLY A CA 1
ATOM 1342 C C . GLY A 1 167 ? 7.569 1.625 4.492 1.00 92.69 167 GLY A C 1
ATOM 1343 O O . GLY A 1 167 ? 7.156 1.939 3.377 1.00 92.69 167 GLY A O 1
ATOM 1344 N N . GLN A 1 168 ? 6.734 1.468 5.522 1.00 95.38 168 GLN A N 1
ATOM 1345 C CA . GLN A 1 168 ? 5.290 1.654 5.414 1.00 95.38 168 GLN A CA 1
ATOM 1346 C C . GLN A 1 168 ? 4.908 3.125 5.186 1.00 95.38 168 GLN A C 1
ATOM 1348 O O . GLN A 1 168 ? 4.008 3.397 4.389 1.00 95.38 168 GLN A O 1
ATOM 1353 N N . TRP A 1 169 ? 5.601 4.072 5.827 1.00 93.75 169 TRP A N 1
ATOM 1354 C CA . TRP A 1 169 ? 5.470 5.495 5.504 1.00 93.75 169 TRP A CA 1
ATOM 1355 C C . TRP A 1 169 ? 5.943 5.797 4.086 1.00 93.75 169 TRP A C 1
ATOM 1357 O O . TRP A 1 169 ? 5.246 6.518 3.373 1.00 93.75 169 TRP A O 1
ATOM 1367 N N . THR A 1 170 ? 7.060 5.209 3.642 1.00 94.19 170 THR A N 1
ATOM 1368 C CA . THR A 1 170 ? 7.520 5.316 2.249 1.00 94.19 170 THR A CA 1
ATOM 1369 C C . THR A 1 170 ? 6.426 4.880 1.284 1.00 94.19 170 THR A C 1
ATOM 1371 O O . THR A 1 170 ? 6.099 5.623 0.365 1.00 94.19 170 THR A O 1
ATOM 1374 N N . MET A 1 171 ? 5.795 3.726 1.528 1.00 96.31 171 MET A N 1
ATOM 1375 C CA . MET A 1 171 ? 4.668 3.253 0.724 1.00 96.31 171 MET A CA 1
ATOM 1376 C C . MET A 1 171 ? 3.522 4.271 0.701 1.00 96.31 171 MET A C 1
ATOM 1378 O O . MET A 1 171 ? 3.040 4.612 -0.375 1.00 96.31 171 MET A O 1
ATOM 1382 N N . PHE A 1 172 ? 3.104 4.800 1.855 1.00 97.31 172 PHE A N 1
ATOM 1383 C CA . PHE A 1 172 ? 2.035 5.802 1.903 1.00 97.31 172 PHE A CA 1
ATOM 1384 C C . PHE A 1 172 ? 2.378 7.060 1.090 1.00 97.31 172 PHE A C 1
ATOM 1386 O O . PHE A 1 172 ? 1.533 7.527 0.330 1.00 97.31 172 PHE A O 1
ATOM 1393 N N . HIS A 1 173 ? 3.607 7.577 1.195 1.00 94.12 173 HIS A N 1
ATOM 1394 C CA . HIS A 1 173 ? 4.054 8.743 0.418 1.00 94.12 173 HIS A CA 1
ATOM 1395 C C . HIS A 1 173 ? 4.105 8.457 -1.080 1.00 94.12 173 HIS A C 1
ATOM 1397 O O . HIS A 1 173 ? 3.642 9.272 -1.872 1.00 94.12 173 HIS A O 1
ATOM 1403 N N . LEU A 1 174 ? 4.598 7.286 -1.488 1.00 93.75 174 LEU A N 1
ATOM 1404 C CA . LEU A 1 174 ? 4.582 6.899 -2.899 1.00 93.75 174 LEU A CA 1
ATOM 1405 C C . LEU A 1 174 ? 3.147 6.840 -3.435 1.00 93.75 174 LEU A C 1
ATOM 1407 O O . LEU A 1 174 ? 2.874 7.385 -4.501 1.00 93.75 174 LEU A O 1
ATOM 1411 N N . MET A 1 175 ? 2.211 6.268 -2.673 1.00 95.88 175 MET A N 1
ATOM 1412 C CA . MET A 1 175 ? 0.807 6.206 -3.082 1.00 95.88 175 MET A CA 1
ATOM 1413 C C . MET A 1 175 ? 0.202 7.596 -3.310 1.00 95.88 175 MET A C 1
ATOM 1415 O O . MET A 1 175 ? -0.542 7.765 -4.272 1.00 95.88 175 MET A O 1
ATOM 1419 N N . THR A 1 176 ? 0.500 8.588 -2.461 1.00 92.69 176 THR A N 1
ATOM 1420 C CA . THR A 1 176 ? -0.029 9.953 -2.639 1.00 92.69 176 THR A CA 1
ATOM 1421 C C . THR A 1 176 ? 0.634 10.681 -3.806 1.00 92.69 176 THR A C 1
ATOM 1423 O O . THR A 1 176 ? -0.054 11.378 -4.545 1.00 92.69 176 THR A O 1
ATOM 1426 N N . MET A 1 177 ? 1.937 10.483 -4.030 1.00 88.06 177 MET A N 1
ATOM 1427 C CA . MET A 1 177 ? 2.665 11.076 -5.160 1.00 88.06 177 MET A CA 1
ATOM 1428 C C . MET A 1 177 ? 2.206 10.531 -6.517 1.00 88.06 177 MET A C 1
ATOM 1430 O O . MET A 1 177 ? 2.215 11.260 -7.508 1.00 88.06 177 MET A O 1
ATOM 1434 N N . MET A 1 178 ? 1.778 9.267 -6.568 1.00 87.12 178 MET A N 1
ATOM 1435 C CA . MET A 1 178 ? 1.276 8.646 -7.797 1.00 87.12 178 MET A CA 1
ATOM 1436 C C . MET A 1 178 ? -0.151 9.084 -8.162 1.00 87.12 178 MET A C 1
ATOM 1438 O O . MET A 1 178 ? -0.589 8.875 -9.294 1.00 87.12 178 MET A O 1
ATOM 1442 N N . VAL A 1 179 ? -0.858 9.765 -7.255 1.00 84.38 179 VAL A N 1
ATOM 1443 C CA . VAL A 1 179 ? -2.081 10.515 -7.569 1.00 84.38 179 VAL A CA 1
ATOM 1444 C C . VAL A 1 179 ? -1.671 11.888 -8.112 1.00 84.38 179 VAL A C 1
ATOM 1446 O O . VAL A 1 179 ? -1.734 12.905 -7.426 1.00 84.38 179 VAL A O 1
ATOM 1449 N N . GLY A 1 180 ? -1.179 11.911 -9.351 1.00 71.75 180 GLY A N 1
ATOM 1450 C CA . GLY A 1 180 ? -0.765 13.141 -10.030 1.00 71.75 180 GLY A CA 1
ATOM 1451 C C . GLY A 1 180 ? -1.941 13.979 -10.567 1.00 71.75 180 GLY A C 1
ATOM 1452 O O . GLY A 1 180 ? -3.100 13.590 -10.427 1.00 71.75 180 GLY A O 1
ATOM 1453 N N . PRO A 1 181 ? -1.669 15.100 -11.265 1.00 60.56 181 PRO A N 1
ATOM 1454 C CA . PRO A 1 181 ? -2.698 15.997 -11.813 1.00 60.56 181 PRO A CA 1
ATOM 1455 C C . PRO A 1 181 ? -3.712 15.357 -12.779 1.00 60.56 181 PRO A C 1
ATOM 1457 O O . PRO A 1 181 ? -4.751 15.951 -13.039 1.00 60.56 181 PRO A O 1
ATOM 1460 N N . GLY A 1 182 ? -3.406 14.179 -13.337 1.00 67.44 182 GLY A N 1
ATOM 1461 C CA . GLY A 1 182 ? -4.301 13.418 -14.220 1.00 67.44 182 GLY A CA 1
ATOM 1462 C C . GLY A 1 182 ? -5.090 12.299 -13.530 1.00 67.44 182 GLY A C 1
ATOM 1463 O O . GLY A 1 182 ? -5.847 11.601 -14.201 1.00 67.44 182 GLY A O 1
ATOM 1464 N N . ALA A 1 183 ? -4.900 12.083 -12.225 1.00 80.31 183 ALA A N 1
ATOM 1465 C CA . ALA A 1 183 ? -5.664 11.099 -11.465 1.00 80.31 183 ALA A CA 1
ATOM 1466 C C . ALA A 1 183 ? -7.091 11.601 -11.195 1.00 80.31 183 ALA A C 1
ATOM 1468 O O . ALA A 1 183 ? -7.321 12.802 -11.063 1.00 80.31 183 ALA A O 1
ATOM 1469 N N . SER A 1 184 ? -8.052 10.680 -11.085 1.00 90.31 184 SER A N 1
ATOM 1470 C CA . SER A 1 184 ? -9.413 11.043 -10.693 1.00 90.31 184 SER A CA 1
ATOM 1471 C C . SER A 1 184 ? -9.482 11.423 -9.212 1.00 90.31 184 SER A C 1
ATOM 1473 O O . SER A 1 184 ? -8.769 10.863 -8.375 1.00 90.31 184 SER A O 1
ATOM 1475 N N . ASP A 1 185 ? -10.414 12.317 -8.885 1.00 93.19 185 ASP A N 1
ATOM 1476 C CA . ASP A 1 185 ? -10.781 12.658 -7.506 1.00 93.19 185 ASP A CA 1
ATOM 1477 C C . ASP A 1 185 ? -11.106 11.408 -6.672 1.00 93.19 185 ASP A C 1
ATOM 1479 O O . ASP A 1 185 ? -10.683 11.283 -5.522 1.00 93.19 185 ASP A O 1
ATOM 1483 N N . GLU A 1 186 ? -11.785 10.434 -7.282 1.00 95.00 186 GLU A N 1
ATOM 1484 C CA . GLU A 1 186 ? -12.105 9.152 -6.654 1.00 95.00 186 GLU A CA 1
ATOM 1485 C C . GLU A 1 186 ? -10.843 8.363 -6.270 1.00 95.00 186 GLU A C 1
ATOM 1487 O O . GLU A 1 186 ? -10.763 7.823 -5.164 1.00 95.00 186 GLU A O 1
ATOM 1492 N N . LEU A 1 187 ? -9.831 8.305 -7.144 1.00 95.00 187 LEU A N 1
ATOM 1493 C CA . LEU A 1 187 ? -8.571 7.628 -6.834 1.00 95.00 187 LEU A CA 1
ATOM 1494 C C . LEU A 1 187 ? -7.804 8.370 -5.732 1.00 95.00 187 LEU A C 1
ATOM 1496 O O . LEU A 1 187 ? -7.267 7.722 -4.833 1.00 95.00 187 LEU A O 1
ATOM 1500 N N . ALA A 1 188 ? -7.803 9.706 -5.757 1.00 95.19 188 ALA A N 1
ATOM 1501 C CA . ALA A 1 188 ? -7.182 10.521 -4.715 1.00 95.19 188 ALA A CA 1
ATOM 1502 C C . ALA A 1 188 ? -7.754 10.194 -3.327 1.00 95.19 188 ALA A C 1
ATOM 1504 O O . ALA A 1 188 ? -7.010 9.885 -2.393 1.00 95.19 188 ALA A O 1
ATOM 1505 N N . MET A 1 189 ? -9.081 10.165 -3.204 1.00 97.00 189 MET A N 1
ATOM 1506 C CA . MET A 1 189 ? -9.737 9.839 -1.936 1.00 97.00 189 MET A CA 1
ATOM 1507 C C . MET A 1 189 ? -9.652 8.357 -1.577 1.00 97.00 189 MET A C 1
ATOM 1509 O O . MET A 1 189 ? -9.575 8.010 -0.392 1.00 97.00 189 MET A O 1
ATOM 1513 N N . SER A 1 190 ? -9.581 7.473 -2.575 1.00 97.75 190 SER A N 1
ATOM 1514 C CA . SER A 1 190 ? -9.29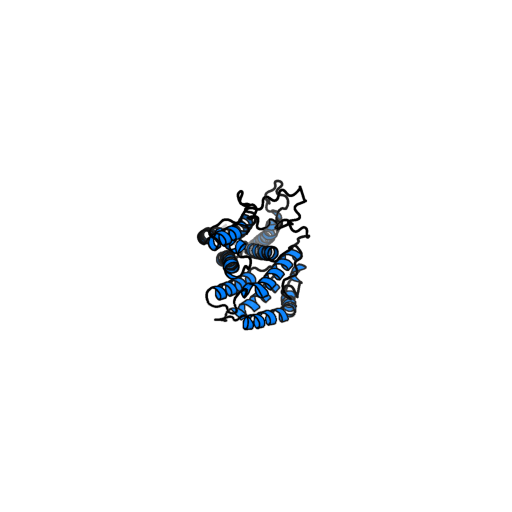9 6.051 -2.354 1.00 97.75 190 SER A CA 1
ATOM 1515 C C . SER A 1 190 ? -7.949 5.859 -1.653 1.00 97.75 190 SER A C 1
ATOM 1517 O O . SER A 1 190 ? -7.846 5.019 -0.766 1.00 97.75 190 SER A O 1
ATOM 1519 N N . VAL A 1 191 ? -6.924 6.669 -1.958 1.00 97.81 191 VAL A N 1
ATOM 1520 C CA . VAL A 1 191 ? -5.630 6.617 -1.247 1.00 97.81 191 VAL A CA 1
ATOM 1521 C C . VAL A 1 191 ? -5.781 6.953 0.232 1.00 97.81 191 VAL A C 1
ATOM 1523 O O . VAL A 1 191 ? -5.361 6.163 1.079 1.00 97.81 191 VAL A O 1
ATOM 1526 N N . VAL A 1 192 ? -6.427 8.072 0.568 1.00 97.38 192 VAL A N 1
ATOM 1527 C CA . VAL A 1 192 ? -6.629 8.484 1.971 1.00 97.38 192 VAL A CA 1
ATOM 1528 C C . VAL A 1 192 ? -7.387 7.413 2.753 1.00 97.38 192 VAL A C 1
ATOM 1530 O O . VAL A 1 192 ? -6.981 7.000 3.845 1.00 97.38 192 VAL A O 1
ATOM 1533 N N . THR A 1 193 ? -8.494 6.938 2.183 1.00 97.44 193 THR A N 1
ATOM 1534 C CA . THR A 1 193 ? -9.365 5.962 2.839 1.00 97.44 193 THR A CA 1
ATOM 1535 C C . THR A 1 193 ? -8.700 4.591 2.950 1.00 97.44 193 THR A C 1
ATOM 1537 O O . THR A 1 193 ? -8.785 3.976 4.017 1.00 97.44 193 THR A O 1
ATOM 1540 N N . ALA A 1 194 ? -7.967 4.132 1.930 1.00 98.44 194 ALA A N 1
ATOM 1541 C CA . ALA A 1 194 ? -7.200 2.888 1.979 1.00 98.44 194 ALA A CA 1
ATOM 1542 C C . ALA A 1 194 ? -6.099 2.936 3.044 1.00 98.44 194 ALA A C 1
ATOM 1544 O O . ALA A 1 194 ? -6.002 2.005 3.843 1.00 98.44 194 ALA A O 1
ATOM 1545 N N . ILE A 1 195 ? -5.330 4.030 3.131 1.00 98.50 195 ILE A N 1
ATOM 1546 C CA . ILE A 1 195 ? -4.302 4.212 4.169 1.00 98.50 195 ILE A CA 1
ATOM 1547 C C . ILE A 1 195 ? -4.943 4.160 5.561 1.00 98.50 195 ILE A C 1
ATOM 1549 O O . ILE A 1 195 ? -4.528 3.369 6.411 1.00 98.50 195 ILE A O 1
ATOM 1553 N N . ARG A 1 196 ? -6.001 4.950 5.804 1.00 98.12 196 ARG A N 1
ATOM 1554 C CA . ARG A 1 196 ? -6.680 4.977 7.111 1.00 98.12 196 ARG A CA 1
ATOM 1555 C C . ARG A 1 196 ? -7.235 3.606 7.496 1.00 98.12 196 ARG A C 1
ATOM 1557 O O . ARG A 1 196 ? -7.087 3.189 8.647 1.00 98.12 196 ARG A O 1
ATOM 1564 N N . ARG A 1 197 ? -7.860 2.889 6.556 1.00 98.25 197 ARG A N 1
ATOM 1565 C CA . ARG A 1 197 ? -8.412 1.543 6.786 1.00 98.25 197 ARG A CA 1
ATOM 1566 C C . ARG A 1 197 ? -7.317 0.502 6.999 1.00 98.25 197 ARG A C 1
ATOM 1568 O O . ARG A 1 197 ? -7.487 -0.355 7.867 1.00 98.25 197 ARG A O 1
ATOM 1575 N N . PHE A 1 198 ? -6.202 0.588 6.277 1.00 98.31 198 PHE A N 1
ATOM 1576 C CA . PHE A 1 198 ? -5.055 -0.288 6.484 1.00 98.31 198 PHE A CA 1
ATOM 1577 C C . PHE A 1 198 ? -4.467 -0.091 7.880 1.00 98.31 198 PHE A C 1
ATOM 1579 O O . PHE A 1 198 ? -4.334 -1.055 8.632 1.00 98.31 198 PHE A O 1
ATOM 1586 N N . VAL A 1 199 ? -4.214 1.159 8.283 1.00 97.06 199 VAL A N 1
ATOM 1587 C CA . VAL A 1 199 ? -3.702 1.464 9.624 1.00 97.06 199 VAL A CA 1
ATOM 1588 C C . VAL A 1 199 ? -4.661 0.960 10.699 1.00 97.06 199 VAL A C 1
ATOM 1590 O O . VAL A 1 199 ? -4.236 0.254 11.613 1.00 97.06 199 VAL A O 1
ATOM 1593 N N . LYS A 1 200 ? -5.964 1.244 10.562 1.00 97.12 200 LYS A N 1
ATOM 1594 C CA . LYS A 1 200 ? -6.997 0.810 11.515 1.00 97.12 200 LYS A CA 1
ATOM 1595 C C . LYS A 1 200 ? -6.975 -0.697 11.771 1.00 97.12 200 LYS A C 1
ATOM 1597 O O . LYS A 1 200 ? -7.115 -1.118 12.921 1.00 97.12 200 LYS A O 1
ATOM 1602 N N . ASN A 1 201 ? -6.805 -1.502 10.727 1.00 96.81 201 ASN A N 1
ATOM 1603 C CA . ASN A 1 201 ? -7.006 -2.946 10.820 1.00 96.81 201 ASN A CA 1
ATOM 1604 C C . ASN A 1 201 ? -5.702 -3.740 10.946 1.00 96.81 201 ASN A C 1
ATOM 1606 O O . ASN A 1 201 ? -5.676 -4.738 11.671 1.00 96.81 201 ASN A O 1
ATOM 1610 N N . PHE A 1 202 ? -4.624 -3.285 10.304 1.00 96.88 202 PHE A N 1
ATOM 1611 C CA . PHE A 1 202 ? -3.438 -4.106 10.059 1.00 96.88 202 PHE A CA 1
ATOM 1612 C C . PHE A 1 202 ? -2.139 -3.538 10.639 1.00 96.88 202 PHE A C 1
ATOM 1614 O O . PHE A 1 202 ? -1.224 -4.313 10.883 1.00 96.88 202 PHE A O 1
ATOM 1621 N N . LEU A 1 203 ? -2.021 -2.239 10.946 1.00 92.19 203 LEU A N 1
ATOM 1622 C CA . LEU A 1 203 ? -0.763 -1.716 11.506 1.00 92.19 203 LEU A CA 1
ATOM 1623 C C . LEU A 1 203 ? -0.522 -2.235 12.932 1.00 92.19 203 LEU A C 1
ATOM 1625 O O . LEU A 1 203 ? -1.183 -1.805 13.877 1.00 92.19 203 LEU A O 1
ATOM 1629 N N . THR A 1 204 ? 0.447 -3.127 13.116 1.00 87.06 204 THR A N 1
ATOM 1630 C CA . THR A 1 204 ? 0.671 -3.870 14.372 1.00 87.06 204 THR A CA 1
ATOM 1631 C C . THR A 1 204 ? 1.053 -2.995 15.572 1.00 87.06 204 THR A C 1
ATOM 1633 O O . THR A 1 204 ? 0.698 -3.332 16.701 1.00 87.06 204 THR A O 1
ATOM 1636 N N . CYS A 1 205 ? 1.685 -1.836 15.361 1.00 85.38 205 CYS A N 1
ATOM 1637 C CA . CYS A 1 205 ? 1.974 -0.879 16.432 1.00 85.38 205 CYS A CA 1
ATOM 1638 C C . CYS A 1 205 ? 0.684 -0.230 16.973 1.00 85.38 205 CYS A C 1
ATOM 1640 O O . CYS A 1 205 ? 0.151 0.713 16.384 1.00 85.38 205 CYS A O 1
ATOM 1642 N N . LEU A 1 206 ? 0.192 -0.705 18.124 1.00 84.88 206 LEU A N 1
ATOM 1643 C CA . LEU A 1 206 ? -1.038 -0.193 18.743 1.00 84.88 206 LEU A CA 1
ATOM 1644 C C . LEU A 1 206 ? -0.979 1.305 19.109 1.00 84.88 206 LEU A C 1
ATOM 1646 O O . LEU A 1 206 ? -1.944 2.003 18.789 1.00 84.88 206 LEU A O 1
ATOM 1650 N N . PRO A 1 207 ? 0.097 1.841 19.729 1.00 84.25 207 PRO A N 1
ATOM 1651 C CA . PRO A 1 207 ? 0.197 3.280 19.992 1.00 84.25 207 PRO A CA 1
ATOM 1652 C C . PRO A 1 207 ? 0.196 4.111 18.703 1.00 84.25 207 PRO A C 1
ATOM 1654 O O . PRO A 1 207 ? -0.599 5.039 18.579 1.00 84.25 207 PRO A O 1
ATOM 1657 N N . CYS A 1 208 ? 0.992 3.708 17.705 1.00 84.69 208 CYS A N 1
ATOM 1658 C CA . CYS A 1 208 ? 1.061 4.377 16.404 1.00 84.69 208 CYS A CA 1
ATOM 1659 C C . CYS A 1 208 ? -0.315 4.420 15.728 1.00 84.69 208 CYS A C 1
ATOM 1661 O O . CYS A 1 208 ? -0.747 5.458 15.237 1.00 84.69 208 CYS A O 1
ATOM 1663 N N . ARG A 1 209 ? -1.040 3.294 15.752 1.00 86.81 209 ARG A N 1
ATOM 1664 C CA . ARG A 1 209 ? -2.395 3.187 15.211 1.00 86.81 209 ARG A CA 1
ATOM 1665 C C . ARG A 1 209 ? -3.358 4.152 15.901 1.00 86.81 209 ARG A C 1
ATOM 1667 O O . ARG A 1 209 ? -4.117 4.831 15.219 1.00 86.81 209 ARG A O 1
ATOM 1674 N N . LYS A 1 210 ? -3.341 4.220 17.237 1.00 85.12 210 LYS A N 1
ATOM 1675 C CA . LYS A 1 210 ? -4.205 5.137 17.998 1.00 85.12 210 LYS A CA 1
ATOM 1676 C C . LYS A 1 210 ? -3.926 6.595 17.632 1.00 85.12 210 LYS A C 1
ATOM 1678 O O . LYS A 1 210 ? -4.871 7.308 17.310 1.00 85.12 210 LYS A O 1
ATOM 1683 N N . HIS A 1 211 ? -2.657 7.003 17.613 1.00 86.12 211 HIS A N 1
ATOM 1684 C CA . HIS A 1 211 ? -2.266 8.368 17.245 1.00 86.12 211 HIS A CA 1
ATOM 1685 C C . HIS A 1 211 ? -2.668 8.703 15.807 1.00 86.12 211 HIS A C 1
ATOM 1687 O O . HIS A 1 211 ? -3.344 9.703 15.572 1.00 86.12 211 HIS A O 1
ATOM 1693 N N . PHE A 1 212 ? -2.359 7.817 14.855 1.00 91.44 212 PHE A N 1
ATOM 1694 C CA . PHE A 1 212 ? -2.742 8.004 13.458 1.00 91.44 212 PHE A CA 1
ATOM 1695 C C . PHE A 1 212 ? -4.256 8.180 13.310 1.00 91.44 212 PHE A C 1
ATOM 1697 O O . PHE A 1 212 ? -4.709 9.061 12.584 1.00 91.44 212 PHE A O 1
ATOM 1704 N N . LEU A 1 213 ? -5.063 7.353 13.983 1.00 93.06 213 LEU A N 1
ATOM 1705 C CA . LEU A 1 213 ? -6.516 7.423 13.850 1.00 93.06 213 LEU A CA 1
ATOM 1706 C C . LEU A 1 213 ? -7.130 8.653 14.524 1.00 93.06 213 LEU A C 1
ATOM 1708 O O . LEU A 1 213 ? -8.159 9.113 14.022 1.00 93.06 213 LEU A O 1
ATOM 1712 N N . ALA A 1 214 ? -6.520 9.143 15.609 1.00 91.31 214 ALA A N 1
ATOM 1713 C CA . ALA A 1 214 ? -6.917 10.359 16.314 1.00 91.31 214 ALA A CA 1
ATOM 1714 C C . ALA A 1 214 ? -6.622 11.619 15.491 1.00 91.31 214 ALA A C 1
ATOM 1716 O O . ALA A 1 214 ? -7.450 12.521 15.453 1.00 91.31 214 ALA A O 1
ATOM 1717 N N . TYR A 1 215 ? -5.491 11.653 14.780 1.00 89.38 215 TYR A N 1
ATOM 1718 C CA . TYR A 1 215 ? -5.194 12.735 13.841 1.00 89.38 215 TYR A CA 1
ATOM 1719 C C . TYR A 1 215 ? -6.104 12.670 12.605 1.00 89.38 215 TYR A C 1
ATOM 1721 O O . TYR A 1 215 ? -6.660 13.671 12.162 1.00 89.38 215 TYR A O 1
ATOM 1729 N N . ASN A 1 216 ? -6.280 11.477 12.032 1.00 93.00 216 ASN A N 1
ATOM 1730 C CA . ASN A 1 216 ? -6.923 11.299 10.730 1.00 93.00 216 ASN A CA 1
ATOM 1731 C C . ASN A 1 216 ? -8.425 11.036 10.830 1.00 93.00 216 ASN A C 1
ATOM 1733 O O . ASN A 1 216 ? -8.896 10.045 10.279 1.00 93.00 216 ASN A O 1
ATOM 1737 N N . THR A 1 217 ? -9.172 11.859 11.564 1.00 96.12 217 THR A N 1
ATOM 1738 C CA . THR A 1 217 ? -10.608 11.645 11.820 1.00 96.12 217 THR A CA 1
ATOM 1739 C C . THR A 1 217 ? -11.457 11.600 10.540 1.00 96.12 217 THR A C 1
ATOM 1741 O O . THR A 1 217 ? -10.989 11.929 9.450 1.00 96.12 217 THR A O 1
ATOM 1744 N N . LEU A 1 218 ? -12.720 11.168 10.649 1.00 96.50 218 LEU A N 1
ATOM 1745 C CA . LEU A 1 218 ? -13.617 11.161 9.486 1.00 96.50 218 LEU A CA 1
ATOM 1746 C C . LEU A 1 218 ? -13.920 12.584 9.000 1.00 96.50 218 LEU A C 1
ATOM 1748 O O . LEU A 1 218 ? -13.990 12.795 7.796 1.00 96.50 218 LEU A O 1
ATOM 1752 N N . GLU A 1 219 ? -13.974 13.562 9.906 1.00 96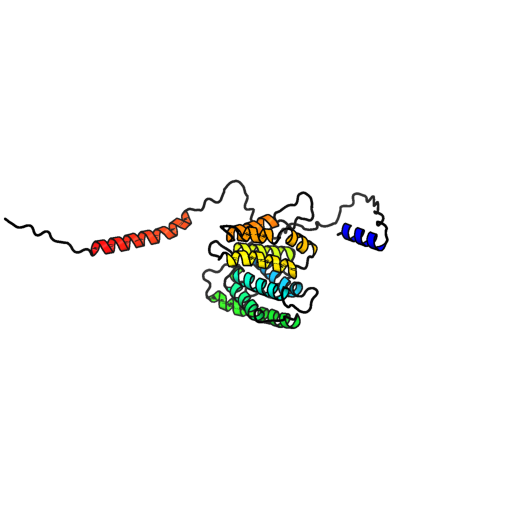.94 219 GLU A N 1
ATOM 1753 C CA . GLU A 1 219 ? -14.114 14.977 9.552 1.00 96.94 219 GLU A CA 1
ATOM 1754 C C . GLU A 1 219 ? -12.899 15.475 8.754 1.00 96.94 219 GLU A C 1
ATOM 1756 O O . GLU A 1 219 ? -13.046 16.265 7.826 1.00 96.94 219 GLU A O 1
ATOM 1761 N N . LEU A 1 220 ? -11.682 15.006 9.067 1.00 94.88 220 LEU A N 1
ATOM 1762 C CA . LEU A 1 220 ? -10.503 15.329 8.260 1.00 94.88 220 LEU A CA 1
ATOM 1763 C C . LEU A 1 220 ? -10.609 14.735 6.849 1.00 94.88 220 LEU A C 1
ATOM 1765 O O . LEU A 1 220 ? -10.267 15.418 5.887 1.00 94.88 220 LEU A O 1
ATOM 1769 N N . VAL A 1 221 ? -11.096 13.496 6.719 1.00 96.31 221 VAL A N 1
ATOM 1770 C CA . VAL A 1 221 ? -11.315 12.859 5.408 1.00 96.31 221 VAL A CA 1
ATOM 1771 C C . VAL A 1 221 ? -12.359 13.630 4.595 1.00 96.31 221 VAL A C 1
ATOM 1773 O O . VAL A 1 221 ? -12.126 13.892 3.421 1.00 96.31 221 VAL A O 1
ATOM 1776 N N . GLU A 1 222 ? -13.461 14.052 5.217 1.00 97.25 222 GLU A N 1
ATOM 1777 C CA . GLU A 1 222 ? -14.500 14.868 4.573 1.00 97.25 222 GLU A CA 1
ATOM 1778 C C . GLU A 1 222 ? -13.966 16.236 4.126 1.00 97.25 222 GLU A C 1
ATOM 1780 O O . GLU A 1 222 ? -14.273 16.698 3.029 1.00 97.25 222 GLU A O 1
ATOM 1785 N N . ARG A 1 223 ? -13.113 16.885 4.929 1.00 97.12 223 ARG A N 1
ATOM 1786 C CA . ARG A 1 223 ? -12.454 18.129 4.500 1.00 97.12 223 ARG A CA 1
ATOM 1787 C C . ARG A 1 223 ? -11.594 17.921 3.257 1.00 97.12 223 ARG A C 1
ATOM 1789 O O . ARG A 1 223 ? -11.672 18.743 2.355 1.00 97.12 223 ARG A O 1
ATOM 1796 N N . LEU A 1 224 ? -10.818 16.836 3.195 1.00 96.00 224 LEU A N 1
ATOM 1797 C CA . LEU A 1 224 ? -10.009 16.512 2.013 1.00 96.00 224 LEU A CA 1
ATOM 1798 C C . LEU A 1 224 ? -10.876 16.226 0.780 1.00 96.00 224 LEU A C 1
ATOM 1800 O O . LEU A 1 224 ? -10.503 16.620 -0.320 1.00 96.00 224 LEU A O 1
ATOM 1804 N N . ASP A 1 225 ? -12.036 15.592 0.956 1.00 96.75 225 ASP A N 1
ATOM 1805 C CA . ASP A 1 225 ? -12.982 15.339 -0.138 1.00 96.75 225 ASP A CA 1
ATOM 1806 C C . ASP A 1 225 ? -13.636 16.631 -0.669 1.00 96.75 225 ASP A C 1
ATOM 1808 O O . ASP A 1 225 ? -13.974 16.756 -1.845 1.00 96.75 225 ASP A O 1
ATOM 1812 N N . ASN A 1 226 ? -13.753 17.653 0.174 1.00 97.19 226 ASN A N 1
ATOM 1813 C CA . ASN A 1 226 ? -14.272 18.957 -0.231 1.00 97.19 226 ASN A CA 1
ATOM 1814 C C . ASN A 1 226 ? -13.221 19.863 -0.902 1.00 97.19 226 ASN A C 1
ATOM 1816 O O . ASN A 1 226 ? -13.562 20.948 -1.377 1.00 97.19 226 ASN A O 1
ATOM 1820 N N . GLU A 1 227 ? -11.955 19.443 -0.976 1.00 95.62 227 GLU A N 1
ATOM 1821 C CA . GLU A 1 227 ? -10.909 20.219 -1.643 1.00 95.62 227 GLU A CA 1
ATOM 1822 C C . GLU A 1 227 ? -11.110 20.255 -3.164 1.00 95.62 227 GLU A C 1
ATOM 1824 O O . GLU A 1 227 ? -11.419 19.250 -3.814 1.00 95.62 227 GLU A O 1
ATOM 1829 N N . VAL A 1 228 ? -10.862 21.433 -3.747 1.00 92.88 228 VAL A N 1
ATOM 1830 C CA . VAL A 1 228 ? -10.955 21.660 -5.201 1.00 92.88 228 VAL A CA 1
ATOM 1831 C C . VAL A 1 228 ? -9.867 20.888 -5.948 1.00 92.88 228 VAL A C 1
ATOM 1833 O O . VAL A 1 228 ? -10.082 20.425 -7.062 1.00 92.88 228 VAL A O 1
ATOM 1836 N N . ASN A 1 229 ? -8.687 20.750 -5.339 1.00 91.44 229 ASN A N 1
ATOM 1837 C CA . ASN A 1 229 ? -7.574 19.982 -5.888 1.00 91.44 229 ASN A CA 1
ATOM 1838 C C . ASN A 1 229 ? -7.203 18.857 -4.918 1.00 91.44 229 ASN A C 1
ATOM 1840 O O . ASN A 1 229 ? -6.240 18.971 -4.154 1.00 91.44 229 ASN A O 1
ATOM 1844 N N . LYS A 1 230 ? -7.984 17.772 -4.956 1.00 92.94 230 LYS A N 1
ATOM 1845 C CA . LYS A 1 230 ? -7.781 16.604 -4.091 1.00 92.94 230 LYS A CA 1
ATOM 1846 C C . LYS A 1 230 ? -6.406 15.958 -4.267 1.00 92.94 230 LYS A C 1
ATOM 1848 O O . LYS A 1 230 ? -5.777 15.719 -3.242 1.00 92.94 230 LYS A O 1
ATOM 1853 N N . PRO A 1 231 ? -5.866 15.733 -5.486 1.00 89.94 231 PRO A N 1
ATOM 1854 C CA . PRO A 1 231 ? -4.515 15.185 -5.644 1.00 89.94 231 PRO A CA 1
ATOM 1855 C C . PRO A 1 231 ? -3.457 15.953 -4.840 1.00 89.94 231 PRO A C 1
ATOM 1857 O O . PRO A 1 231 ? -2.711 15.374 -4.046 1.00 89.94 231 PRO A O 1
ATOM 1860 N N . LYS A 1 232 ? -3.455 17.289 -4.956 1.00 88.56 232 LYS A N 1
ATOM 1861 C CA . LYS A 1 232 ? -2.547 18.145 -4.186 1.00 88.56 232 LYS A CA 1
ATOM 1862 C C . LYS A 1 232 ? -2.844 18.091 -2.687 1.00 88.56 232 LYS A C 1
ATOM 1864 O O . LYS A 1 232 ? -1.907 18.019 -1.895 1.00 88.56 232 LYS A O 1
ATOM 1869 N N . ALA A 1 233 ? -4.116 18.146 -2.294 1.00 92.31 233 ALA A N 1
ATOM 1870 C CA . ALA A 1 233 ? -4.514 18.110 -0.890 1.00 92.31 233 ALA A CA 1
ATOM 1871 C C . ALA A 1 233 ? -4.093 16.804 -0.200 1.00 92.31 233 ALA A C 1
ATOM 1873 O O . ALA A 1 233 ? -3.559 16.845 0.903 1.00 92.31 233 ALA A O 1
ATOM 1874 N N . VAL A 1 234 ? -4.259 15.661 -0.868 1.00 91.31 234 VAL A N 1
ATOM 1875 C CA . VAL A 1 234 ? -3.881 14.332 -0.368 1.00 91.31 234 VAL A CA 1
ATOM 1876 C C . VAL A 1 234 ? -2.367 14.208 -0.202 1.00 91.31 234 VAL A C 1
ATOM 1878 O O . VAL A 1 234 ? -1.898 13.753 0.841 1.00 91.31 234 VAL A O 1
ATOM 1881 N N . TYR A 1 235 ? -1.590 14.664 -1.187 1.00 87.75 235 TYR A N 1
ATOM 1882 C CA . TYR A 1 235 ? -0.132 14.727 -1.067 1.00 87.75 235 TYR A CA 1
ATOM 1883 C C . TYR A 1 235 ? 0.307 15.600 0.122 1.00 87.75 235 TYR A C 1
ATOM 1885 O O . TYR A 1 235 ? 1.091 15.160 0.967 1.00 87.75 235 TYR A O 1
ATOM 1893 N N . MET A 1 236 ? -0.240 16.816 0.228 1.00 87.81 236 MET A N 1
ATOM 1894 C CA . MET A 1 236 ? 0.121 17.751 1.296 1.00 87.81 236 MET A CA 1
ATOM 1895 C C . MET A 1 236 ? -0.310 17.259 2.677 1.00 87.81 236 MET A C 1
ATOM 1897 O O . MET A 1 236 ? 0.449 17.406 3.627 1.00 87.81 236 MET A O 1
ATOM 1901 N N . TRP A 1 237 ? -1.488 16.647 2.797 1.00 93.19 237 TRP A N 1
ATOM 1902 C CA . TRP A 1 237 ? -1.999 16.101 4.054 1.00 93.19 237 TRP A CA 1
ATOM 1903 C C . TRP A 1 237 ? -1.024 15.110 4.683 1.00 93.19 237 TRP A C 1
ATOM 1905 O O . TRP A 1 237 ? -0.668 15.257 5.855 1.00 93.19 237 TRP A O 1
ATOM 1915 N N . LEU A 1 238 ? -0.574 14.119 3.908 1.00 88.94 238 LEU A N 1
ATOM 1916 C CA . LEU A 1 238 ? 0.302 13.080 4.434 1.00 88.94 238 LEU A CA 1
ATOM 1917 C C . LEU A 1 238 ? 1.661 13.668 4.831 1.00 88.94 238 LEU A C 1
ATOM 1919 O O . LEU A 1 238 ? 2.193 13.322 5.883 1.00 88.94 238 LEU A O 1
ATOM 1923 N N . TRP A 1 239 ? 2.195 14.594 4.027 1.00 85.31 239 TRP A N 1
ATOM 1924 C CA . TRP A 1 239 ? 3.430 15.315 4.343 1.00 85.31 239 TRP A CA 1
ATOM 1925 C C . TRP A 1 239 ? 3.302 16.162 5.615 1.00 85.31 239 TRP A C 1
ATOM 1927 O O . TRP A 1 239 ? 4.163 16.082 6.490 1.00 85.31 239 TRP A O 1
ATOM 1937 N N . THR A 1 240 ? 2.232 16.950 5.750 1.00 83.12 240 THR A N 1
ATOM 1938 C CA . THR A 1 240 ? 2.006 17.812 6.918 1.00 83.12 240 THR A CA 1
ATOM 1939 C C . THR A 1 240 ? 1.834 16.985 8.181 1.00 83.12 240 THR A C 1
ATOM 1941 O O . THR A 1 240 ? 2.418 17.321 9.203 1.00 83.12 240 THR A O 1
ATOM 1944 N N . MET A 1 241 ? 1.068 15.898 8.117 1.00 85.56 241 MET A N 1
ATOM 1945 C CA . MET A 1 241 ? 0.838 15.027 9.264 1.00 85.56 241 MET A CA 1
ATOM 1946 C C . MET A 1 241 ? 2.106 14.281 9.683 1.00 85.56 241 MET A C 1
ATOM 1948 O O . MET A 1 241 ? 2.394 14.215 10.872 1.00 85.56 241 MET A O 1
ATOM 1952 N N . HIS A 1 242 ? 2.899 13.789 8.725 1.00 80.00 242 HIS A N 1
ATOM 1953 C CA . HIS A 1 242 ? 4.162 13.110 9.027 1.00 80.00 242 HIS A CA 1
ATOM 1954 C C . HIS A 1 242 ? 5.206 14.053 9.649 1.00 80.00 242 HIS A C 1
ATOM 1956 O O . HIS A 1 242 ? 6.006 13.619 10.467 1.00 80.00 242 HIS A O 1
ATOM 1962 N N . ASN A 1 243 ? 5.176 15.344 9.297 1.00 74.31 243 ASN A N 1
ATOM 1963 C CA . ASN A 1 243 ? 6.078 16.364 9.845 1.00 74.31 243 ASN A CA 1
ATOM 1964 C C . ASN A 1 243 ? 5.480 17.167 11.010 1.00 74.31 243 ASN A C 1
ATOM 1966 O O . ASN A 1 243 ? 6.108 18.115 11.482 1.00 74.31 243 ASN A O 1
ATOM 1970 N N . ALA A 1 244 ? 4.264 16.848 11.457 1.00 68.25 244 ALA A N 1
ATOM 1971 C CA . ALA A 1 244 ? 3.645 17.562 12.561 1.00 68.25 244 ALA A CA 1
ATOM 1972 C C . ALA A 1 244 ? 4.394 17.226 13.858 1.00 68.25 244 ALA A C 1
ATOM 1974 O O . ALA A 1 244 ? 4.286 16.121 14.381 1.00 68.25 244 ALA A O 1
ATOM 1975 N N . THR A 1 245 ? 5.147 18.184 14.392 1.00 46.34 245 THR A N 1
ATOM 1976 C CA . THR A 1 245 ? 5.714 18.087 15.739 1.00 46.34 245 THR A CA 1
ATOM 1977 C C . THR A 1 245 ? 4.661 18.562 16.733 1.00 46.34 245 THR A C 1
ATOM 1979 O O . THR A 1 245 ? 4.315 19.746 16.711 1.00 46.34 245 THR A O 1
ATOM 1982 N N . ASP A 1 246 ? 4.141 17.692 17.600 1.00 44.97 246 ASP A N 1
ATOM 1983 C CA . ASP A 1 246 ? 3.377 18.175 18.753 1.00 44.97 246 ASP A CA 1
ATOM 1984 C C . ASP A 1 246 ? 4.364 18.816 19.749 1.00 44.97 246 ASP A C 1
ATOM 1986 O O . ASP A 1 246 ? 5.277 18.131 20.224 1.00 44.97 246 ASP A O 1
ATOM 1990 N N . PRO A 1 247 ? 4.234 20.114 20.085 1.00 41.44 247 PRO A N 1
ATOM 1991 C CA . PRO A 1 247 ? 5.115 20.759 21.055 1.00 41.44 247 PRO A CA 1
ATOM 1992 C C . PRO A 1 247 ? 5.005 20.185 22.481 1.00 41.44 247 PRO A C 1
ATOM 1994 O O . PRO A 1 247 ? 5.863 20.499 23.303 1.00 41.44 247 PRO A O 1
ATOM 1997 N N . ASN A 1 248 ? 4.002 19.352 22.794 1.00 40.12 248 ASN A N 1
ATOM 1998 C CA . ASN A 1 248 ? 3.793 18.805 24.143 1.00 40.12 248 ASN A CA 1
ATOM 1999 C C . ASN A 1 248 ? 4.105 17.310 24.305 1.00 40.12 248 ASN A C 1
ATOM 2001 O O . ASN A 1 248 ? 3.939 16.780 25.405 1.00 40.12 248 ASN A O 1
ATOM 2005 N N . ASP A 1 249 ? 4.565 16.614 23.266 1.00 43.50 249 ASP A N 1
ATOM 2006 C CA . ASP A 1 249 ? 4.827 15.179 23.373 1.00 43.50 249 ASP A CA 1
ATOM 2007 C C . ASP A 1 249 ? 6.026 14.763 22.515 1.00 43.50 249 ASP A C 1
ATOM 2009 O O . ASP A 1 249 ? 5.915 14.515 21.319 1.00 43.50 249 ASP A O 1
ATOM 2013 N N . ALA A 1 250 ? 7.192 14.613 23.145 1.00 41.81 250 ALA A N 1
ATOM 2014 C CA . ALA A 1 250 ? 8.415 14.121 22.505 1.00 41.81 250 ALA A CA 1
ATOM 2015 C C . ALA A 1 250 ? 8.319 12.662 21.989 1.00 41.81 250 ALA A C 1
ATOM 2017 O O . ALA A 1 250 ? 9.265 12.169 21.378 1.00 41.81 250 ALA A O 1
ATOM 2018 N N . SER A 1 251 ? 7.193 11.966 22.204 1.00 41.31 251 SER A N 1
ATOM 2019 C CA . SER A 1 251 ? 6.870 10.665 21.600 1.00 41.31 251 SER A CA 1
ATOM 2020 C C . SER A 1 251 ? 5.962 10.752 20.359 1.00 41.31 251 SER A C 1
ATOM 2022 O O . SER A 1 251 ? 5.715 9.731 19.715 1.00 41.31 251 SER A O 1
ATOM 2024 N N . THR A 1 252 ? 5.506 11.957 19.983 1.00 41.34 252 THR A N 1
ATOM 2025 C CA . THR A 1 252 ? 4.727 12.223 18.748 1.00 41.34 252 THR A CA 1
ATOM 2026 C C . THR A 1 252 ? 5.574 12.419 17.502 1.00 41.34 252 THR A C 1
ATOM 2028 O O . THR A 1 252 ? 5.020 12.471 16.407 1.00 41.34 252 THR A O 1
ATOM 2031 N N . SER A 1 253 ? 6.903 12.451 17.632 1.00 42.56 253 SER A N 1
ATOM 2032 C CA . SER A 1 253 ? 7.783 12.257 16.484 1.00 42.56 253 SER A CA 1
ATOM 2033 C C . SER A 1 253 ? 7.609 10.819 15.990 1.00 42.56 253 SER A C 1
ATOM 2035 O O . SER A 1 253 ? 8.363 9.911 16.342 1.00 42.56 253 SER A O 1
ATOM 2037 N N . THR A 1 254 ? 6.595 10.573 15.163 1.00 42.31 254 THR A N 1
ATOM 2038 C CA . THR A 1 254 ? 6.697 9.510 14.170 1.00 42.31 254 THR A CA 1
ATOM 2039 C C . THR A 1 254 ? 7.745 9.977 13.172 1.00 42.31 254 THR A C 1
ATOM 2041 O O . THR A 1 254 ? 7.389 10.563 12.162 1.00 42.31 254 THR A O 1
ATOM 2044 N N . ALA A 1 255 ? 9.013 9.789 13.545 1.00 39.59 255 ALA A N 1
ATOM 2045 C CA . ALA A 1 255 ? 10.208 9.840 12.715 1.00 39.59 255 ALA A CA 1
ATOM 2046 C C . ALA A 1 255 ? 10.147 10.844 11.546 1.00 39.59 255 ALA A C 1
ATOM 2048 O O . ALA A 1 255 ? 9.678 10.478 10.466 1.00 39.59 255 ALA A O 1
ATOM 2049 N N . PRO A 1 256 ? 10.692 12.068 11.669 1.00 36.19 256 PRO A N 1
ATOM 2050 C CA . PRO A 1 256 ? 11.091 12.774 10.470 1.00 36.19 256 PRO A CA 1
ATOM 2051 C C . PRO A 1 256 ? 12.096 11.870 9.746 1.00 36.19 256 PRO A C 1
ATOM 2053 O O . PRO A 1 256 ? 13.055 11.387 10.346 1.00 36.19 256 PRO A O 1
ATOM 2056 N N . VAL A 1 257 ? 11.810 11.580 8.475 1.00 37.28 257 VAL A N 1
ATOM 2057 C CA . VAL A 1 257 ? 12.732 11.688 7.332 1.00 37.28 257 VAL A CA 1
ATOM 2058 C C . VAL A 1 257 ? 12.349 10.719 6.228 1.00 37.28 257 VAL A C 1
ATOM 2060 O O . VAL A 1 257 ? 12.635 9.528 6.252 1.00 37.28 257 VAL A O 1
ATOM 2063 N N . ILE A 1 258 ? 11.771 11.311 5.187 1.00 31.77 258 ILE A N 1
ATOM 2064 C CA . ILE A 1 258 ? 12.019 10.935 3.803 1.00 31.77 258 ILE A CA 1
ATOM 2065 C C . ILE A 1 258 ? 12.208 12.263 3.066 1.00 31.77 258 ILE A C 1
ATOM 2067 O O . ILE A 1 258 ? 11.269 13.040 2.900 1.00 31.77 258 ILE A O 1
ATOM 2071 N N . GLY A 1 259 ? 13.455 12.559 2.699 1.00 28.33 259 GLY A N 1
ATOM 2072 C CA . GLY A 1 259 ? 13.868 13.838 2.135 1.00 28.33 259 GLY A CA 1
ATOM 2073 C C . GLY A 1 259 ? 12.990 14.326 0.981 1.00 28.33 259 GLY A C 1
ATOM 2074 O O . GLY A 1 259 ? 12.919 13.684 -0.070 1.00 28.33 259 GLY A O 1
ATOM 2075 N N . LEU A 1 260 ? 12.395 15.500 1.198 1.00 30.17 260 LEU A N 1
ATOM 2076 C CA . LEU A 1 260 ? 12.172 16.545 0.195 1.00 30.17 260 LEU A CA 1
ATOM 2077 C C . LEU A 1 260 ? 12.845 17.870 0.595 1.00 30.17 260 LEU A C 1
ATOM 2079 O O . LEU A 1 260 ? 12.670 18.879 -0.080 1.00 30.17 260 LEU A O 1
ATOM 2083 N N . HIS A 1 261 ? 13.694 17.872 1.631 1.00 27.50 261 HIS A N 1
ATOM 2084 C CA . HIS A 1 261 ? 14.631 18.969 1.863 1.00 27.50 261 HIS A CA 1
ATOM 2085 C C . HIS A 1 261 ? 15.792 18.896 0.857 1.00 27.50 261 HIS A C 1
ATOM 2087 O O . HIS A 1 261 ? 16.949 18.686 1.203 1.00 27.50 261 HIS A O 1
ATOM 2093 N N . HIS A 1 262 ? 15.493 19.151 -0.418 1.00 28.38 262 HIS A N 1
ATOM 2094 C CA . HIS A 1 262 ? 16.346 20.102 -1.113 1.00 28.38 262 HIS A CA 1
ATOM 2095 C C . HIS A 1 262 ? 16.119 21.435 -0.407 1.00 28.38 262 HIS A C 1
ATOM 2097 O O . HIS A 1 262 ? 15.013 21.967 -0.414 1.00 28.38 262 HIS A O 1
ATOM 2103 N N . LYS A 1 263 ? 17.146 21.866 0.327 1.00 28.80 263 LYS A N 1
ATOM 2104 C CA . LYS A 1 263 ? 17.416 23.236 0.766 1.00 28.80 263 LYS A CA 1
ATOM 2105 C C . LYS A 1 263 ? 16.308 24.225 0.371 1.00 28.80 263 LYS A C 1
ATOM 2107 O O . LYS A 1 263 ? 16.291 24.749 -0.738 1.00 28.80 263 LYS A O 1
ATOM 2112 N N . ALA A 1 264 ? 15.393 24.501 1.298 1.00 30.45 264 ALA A N 1
ATOM 2113 C CA . ALA A 1 264 ? 14.523 25.667 1.215 1.00 30.45 264 ALA A CA 1
ATOM 2114 C C . ALA A 1 264 ? 15.354 26.920 1.550 1.00 30.45 264 ALA A C 1
ATOM 2116 O O . ALA A 1 264 ? 15.088 27.628 2.513 1.00 30.45 264 ALA A O 1
ATOM 2117 N N . GLU A 1 265 ? 16.403 27.168 0.770 1.00 30.47 265 GLU A N 1
ATOM 2118 C CA . GLU A 1 265 ? 16.997 28.489 0.634 1.00 30.47 265 GLU A CA 1
ATOM 2119 C C . GLU A 1 265 ? 16.327 29.115 -0.589 1.00 30.47 265 GLU A C 1
ATOM 2121 O O . GLU A 1 265 ? 16.730 28.891 -1.722 1.00 30.47 265 GLU A O 1
ATOM 2126 N N . GLY A 1 266 ? 15.226 29.829 -0.344 1.00 32.88 266 GLY A N 1
ATOM 2127 C CA . GLY A 1 266 ? 14.727 30.903 -1.203 1.00 32.88 266 GLY A CA 1
ATOM 2128 C C . GLY A 1 266 ? 14.759 30.688 -2.718 1.00 32.88 266 GLY A C 1
ATOM 2129 O O . GLY A 1 266 ? 15.394 31.467 -3.414 1.00 32.88 266 GLY A O 1
ATOM 2130 N N . GLN A 1 267 ? 14.000 29.729 -3.244 1.00 26.12 267 GLN A N 1
ATOM 2131 C CA . GLN A 1 267 ? 13.448 29.826 -4.598 1.00 26.12 267 GLN A CA 1
ATOM 2132 C C . GLN A 1 267 ? 12.224 28.914 -4.693 1.00 26.12 267 GLN A C 1
ATOM 2134 O O . GLN A 1 267 ? 12.336 27.690 -4.728 1.00 26.12 267 GLN A O 1
ATOM 2139 N N . LEU A 1 268 ? 11.028 29.519 -4.704 1.00 31.23 268 LEU A N 1
ATOM 2140 C CA . LEU A 1 268 ? 9.859 28.850 -5.265 1.00 31.23 268 LEU A CA 1
ATOM 2141 C C . LEU A 1 268 ? 10.269 28.329 -6.643 1.00 31.23 268 LEU A C 1
ATOM 2143 O O . LEU A 1 268 ? 10.826 29.091 -7.430 1.00 31.23 268 LEU A O 1
ATOM 2147 N N . PHE A 1 269 ? 9.969 27.060 -6.911 1.00 26.41 269 PHE A N 1
ATOM 2148 C CA . PHE A 1 269 ? 9.956 26.479 -8.248 1.00 26.41 269 PHE A CA 1
ATOM 2149 C C . PHE A 1 269 ? 9.293 27.476 -9.213 1.00 26.41 269 PHE A C 1
ATOM 2151 O O . PHE A 1 269 ? 8.069 27.603 -9.262 1.00 26.41 269 PHE A O 1
ATOM 2158 N N . THR A 1 270 ? 10.097 28.230 -9.957 1.00 27.77 270 THR A N 1
ATOM 2159 C CA . THR A 1 270 ? 9.637 28.848 -11.191 1.00 27.77 270 THR A CA 1
ATOM 2160 C C . THR A 1 270 ? 9.463 27.688 -12.162 1.00 27.77 270 THR A C 1
ATOM 2162 O O . THR A 1 270 ? 10.434 26.957 -12.371 1.00 27.77 270 THR A O 1
ATOM 2165 N N . PRO A 1 271 ? 8.264 27.449 -12.718 1.00 29.53 271 PRO A N 1
ATOM 2166 C CA . PRO A 1 271 ? 8.115 26.443 -13.756 1.00 29.53 271 PRO A CA 1
ATOM 2167 C C . PRO A 1 271 ? 9.053 26.830 -14.897 1.00 29.53 271 PRO A C 1
ATOM 2169 O O . PRO A 1 271 ? 8.956 27.933 -15.436 1.00 29.53 271 PRO A O 1
ATOM 2172 N N . ASP A 1 272 ? 9.998 25.951 -15.216 1.00 30.14 272 ASP A N 1
ATOM 2173 C CA . ASP A 1 272 ? 10.874 26.152 -16.356 1.00 30.14 272 ASP A CA 1
ATOM 2174 C C . ASP A 1 272 ? 9.998 26.158 -17.621 1.00 30.14 272 ASP A C 1
ATOM 2176 O O . ASP A 1 272 ? 9.394 25.154 -18.010 1.00 30.14 272 ASP A O 1
ATOM 2180 N N . LEU A 1 273 ? 9.862 27.341 -18.225 1.00 36.34 273 LEU A N 1
ATOM 2181 C CA . LEU A 1 273 ? 9.069 27.609 -19.431 1.00 36.34 273 LEU A CA 1
ATOM 2182 C C . LEU A 1 273 ? 9.563 26.803 -20.651 1.00 36.34 273 LEU A C 1
ATOM 2184 O O . LEU A 1 273 ? 8.900 26.786 -21.690 1.00 36.34 273 LEU A O 1
ATOM 2188 N N . SER A 1 274 ? 10.691 26.102 -20.522 1.00 40.06 274 SER A N 1
ATOM 2189 C CA . SER A 1 274 ? 11.274 25.213 -21.527 1.00 40.06 274 SER A CA 1
ATOM 2190 C C . SER A 1 274 ? 10.407 23.978 -21.838 1.00 40.06 274 SER A C 1
ATOM 2192 O O . SER A 1 274 ? 10.346 23.559 -22.996 1.00 40.06 274 SER A O 1
ATOM 2194 N N . PHE A 1 275 ? 9.649 23.445 -20.869 1.00 37.28 275 PHE A N 1
ATOM 2195 C CA . PHE A 1 275 ? 8.790 22.268 -21.090 1.00 37.28 2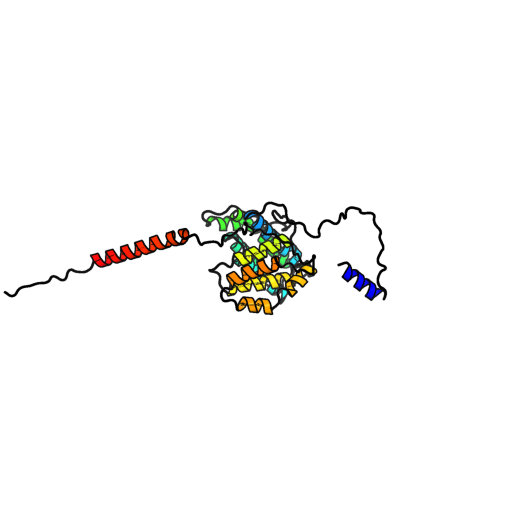75 PHE A CA 1
ATOM 2196 C C . PHE A 1 275 ? 7.498 22.584 -21.861 1.00 37.28 275 PHE A C 1
ATOM 2198 O O . PHE A 1 275 ? 7.049 21.774 -22.674 1.00 37.28 275 PHE A O 1
ATOM 2205 N N . PHE A 1 276 ? 6.922 23.779 -21.684 1.00 33.94 276 PHE A N 1
ATOM 2206 C CA . PHE A 1 276 ? 5.764 24.218 -22.478 1.00 33.94 276 PHE A CA 1
ATOM 2207 C C . PHE A 1 276 ? 6.154 24.636 -23.904 1.00 33.94 276 PHE A C 1
ATOM 2209 O O . PHE A 1 276 ? 5.358 24.480 -24.834 1.00 33.94 276 PHE A O 1
ATOM 2216 N N . ALA A 1 277 ? 7.388 25.105 -24.111 1.00 37.84 277 ALA A N 1
ATOM 2217 C CA . ALA A 1 277 ? 7.878 25.493 -25.432 1.00 37.84 277 ALA A CA 1
ATOM 2218 C C . ALA A 1 277 ? 7.994 24.297 -26.400 1.00 37.84 277 ALA A C 1
ATOM 2220 O O . ALA A 1 277 ? 7.713 24.446 -27.589 1.00 37.84 277 ALA A O 1
ATOM 2221 N N . LEU A 1 278 ? 8.317 23.096 -25.907 1.00 41.62 278 LEU A N 1
ATOM 2222 C CA . LEU A 1 278 ? 8.464 21.899 -26.748 1.00 41.62 278 LEU A CA 1
ATOM 2223 C C . LEU A 1 278 ? 7.131 21.337 -27.274 1.00 41.62 278 LEU A C 1
ATOM 2225 O O . LEU A 1 278 ? 7.116 20.710 -28.331 1.00 41.62 278 LEU A O 1
ATOM 2229 N N . TYR A 1 279 ? 6.007 21.619 -26.607 1.00 39.41 279 TYR A N 1
ATOM 2230 C CA . TYR A 1 279 ? 4.675 21.174 -27.044 1.00 39.41 279 TYR A CA 1
ATOM 2231 C C . TYR A 1 279 ? 3.887 22.228 -27.837 1.00 39.41 279 TYR A C 1
ATOM 2233 O O . TYR A 1 279 ? 2.985 21.873 -28.597 1.00 39.41 279 TYR A O 1
ATOM 2241 N N . LEU A 1 280 ? 4.243 23.514 -27.740 1.00 43.38 280 LEU A N 1
ATOM 2242 C CA . LEU A 1 280 ? 3.587 24.582 -28.509 1.00 43.38 280 LEU A CA 1
ATOM 2243 C C . LEU A 1 280 ? 4.172 24.762 -29.920 1.00 43.38 280 LEU A C 1
ATOM 2245 O O . LEU A 1 280 ? 3.442 25.133 -30.842 1.00 43.38 280 LEU A O 1
ATOM 2249 N N . VAL A 1 281 ? 5.455 24.444 -30.126 1.00 44.16 281 VAL A N 1
ATOM 2250 C CA . VAL A 1 281 ? 6.109 24.552 -31.444 1.00 44.16 281 VAL A CA 1
ATOM 2251 C C . VAL A 1 281 ? 5.519 23.583 -32.490 1.00 44.16 281 VAL A C 1
ATOM 2253 O O . VAL A 1 281 ? 5.245 24.035 -33.604 1.00 44.16 281 VAL A O 1
ATOM 2256 N N . PRO A 1 282 ? 5.208 22.304 -32.185 1.00 42.34 282 PRO A N 1
ATOM 2257 C CA . PRO A 1 282 ? 4.585 21.405 -33.161 1.00 42.34 282 PRO A CA 1
ATOM 2258 C C . PRO A 1 282 ? 3.157 21.829 -33.540 1.00 42.34 282 PRO A C 1
ATOM 2260 O O . PRO A 1 282 ? 2.768 21.723 -34.704 1.00 42.34 282 PRO A O 1
ATOM 2263 N N . VAL A 1 283 ? 2.384 22.360 -32.584 1.00 47.66 283 VAL A N 1
ATOM 2264 C CA . VAL A 1 283 ? 0.986 22.777 -32.801 1.00 47.66 283 VAL A CA 1
ATOM 2265 C C . VAL A 1 283 ? 0.912 24.053 -33.645 1.00 47.66 283 VAL A C 1
ATOM 2267 O O . VAL A 1 283 ? 0.106 24.130 -34.574 1.00 47.66 283 VAL A O 1
ATOM 2270 N N . ALA A 1 284 ? 1.795 25.026 -33.401 1.00 47.00 284 ALA A N 1
ATOM 2271 C CA . ALA A 1 284 ? 1.871 26.245 -34.206 1.00 47.00 284 ALA A CA 1
ATOM 2272 C C . ALA A 1 284 ? 2.306 25.954 -35.654 1.00 47.00 284 ALA A C 1
ATOM 2274 O O . ALA A 1 284 ? 1.723 26.496 -36.596 1.00 47.00 284 ALA A O 1
ATOM 2275 N N . VAL A 1 285 ? 3.267 25.041 -35.851 1.00 53.47 285 VAL A N 1
ATOM 2276 C CA . VAL A 1 285 ? 3.694 24.610 -37.192 1.00 53.47 285 VAL A CA 1
ATOM 2277 C C . VAL A 1 285 ? 2.558 23.886 -37.920 1.00 53.47 285 VAL A C 1
ATOM 2279 O O . VAL A 1 285 ? 2.334 24.162 -39.097 1.00 53.47 285 VAL A O 1
ATOM 2282 N N . PHE A 1 286 ? 1.777 23.040 -37.238 1.00 51.12 286 PHE A N 1
ATOM 2283 C CA . PHE A 1 286 ? 0.644 22.335 -37.849 1.00 51.12 286 PHE A CA 1
ATOM 2284 C C . PHE A 1 286 ? -0.493 23.286 -38.267 1.00 51.12 286 PHE A C 1
ATOM 2286 O O . PHE A 1 286 ? -1.028 23.163 -39.371 1.00 51.12 286 PHE A O 1
ATOM 2293 N N . ILE A 1 287 ? -0.818 24.291 -37.444 1.00 56.03 287 ILE A N 1
ATOM 2294 C CA . ILE A 1 287 ? -1.847 25.299 -37.759 1.00 56.03 287 ILE A CA 1
ATOM 2295 C C . ILE A 1 287 ? -1.415 26.180 -38.944 1.00 56.03 287 ILE A C 1
ATOM 2297 O O . ILE A 1 287 ? -2.215 26.428 -39.850 1.00 56.03 287 ILE A O 1
ATOM 2301 N N . VAL A 1 288 ? -0.144 26.591 -39.000 1.00 59.34 288 VAL A N 1
ATOM 2302 C CA . VAL A 1 288 ? 0.399 27.379 -40.121 1.00 59.34 288 VAL A CA 1
ATOM 2303 C C . VAL A 1 288 ? 0.448 26.552 -41.413 1.00 59.34 288 VAL A C 1
ATOM 2305 O O . VAL A 1 288 ? 0.072 27.055 -42.475 1.00 59.34 288 VAL A O 1
ATOM 2308 N N . PHE A 1 289 ? 0.822 25.269 -41.347 1.00 54.09 289 PHE A N 1
ATOM 2309 C CA . PHE A 1 289 ? 0.876 24.395 -42.526 1.00 54.09 289 PHE A CA 1
ATOM 2310 C C . PHE A 1 289 ? -0.517 24.093 -43.101 1.00 54.09 289 PHE A C 1
ATOM 2312 O O . PHE A 1 289 ? -0.701 24.098 -44.322 1.00 54.09 289 PHE A O 1
ATOM 2319 N N . VAL A 1 290 ? -1.522 23.883 -42.241 1.00 57.34 290 VAL A N 1
ATOM 2320 C CA . VAL A 1 290 ? -2.921 23.681 -42.658 1.00 57.34 290 VAL A CA 1
ATOM 2321 C C . VAL A 1 290 ? -3.538 24.985 -43.184 1.00 57.34 290 VAL A C 1
ATOM 2323 O O . VAL A 1 290 ? -4.224 24.962 -44.211 1.00 57.34 290 VAL A O 1
ATOM 2326 N N . GLY A 1 291 ? -3.236 26.132 -42.564 1.00 56.31 291 GLY A N 1
ATOM 2327 C CA . GLY A 1 291 ? -3.669 27.454 -43.031 1.00 56.31 291 GLY A CA 1
ATOM 2328 C C . GLY A 1 291 ? -3.102 27.827 -44.408 1.00 56.31 291 GLY A C 1
ATOM 2329 O O . GLY A 1 291 ? -3.845 28.256 -45.293 1.00 56.31 291 GLY A O 1
ATOM 2330 N N . LEU A 1 292 ? -1.808 27.580 -44.641 1.00 54.53 292 LEU A N 1
ATOM 2331 C CA . LEU A 1 292 ? -1.150 27.841 -45.929 1.00 54.53 292 LEU A CA 1
ATOM 2332 C C . LEU A 1 292 ? -1.607 26.882 -47.041 1.00 54.53 292 LEU A C 1
ATOM 2334 O O . LEU A 1 292 ? -1.718 27.298 -48.198 1.00 54.53 292 LEU A O 1
ATOM 2338 N N . ARG A 1 293 ? -1.936 25.620 -46.720 1.00 53.56 293 ARG A N 1
ATOM 2339 C CA . ARG A 1 293 ? -2.536 24.682 -47.690 1.00 53.56 293 ARG A CA 1
ATOM 2340 C C . ARG A 1 293 ? -3.951 25.092 -48.105 1.00 53.56 293 ARG A C 1
ATOM 2342 O O . ARG A 1 293 ? -4.279 24.969 -49.287 1.00 53.56 293 ARG A O 1
ATOM 2349 N N . ARG A 1 294 ? -4.764 25.619 -47.180 1.00 52.66 294 ARG A N 1
ATOM 2350 C CA . ARG A 1 294 ? -6.115 26.133 -47.484 1.00 52.66 294 ARG A CA 1
ATOM 2351 C C . ARG A 1 294 ? -6.090 27.407 -48.332 1.00 52.66 294 ARG A C 1
ATOM 2353 O O . ARG A 1 294 ? -6.924 27.551 -49.216 1.00 52.66 294 ARG A O 1
ATOM 2360 N N . MET A 1 295 ? -5.111 28.294 -48.139 1.00 53.88 295 MET A N 1
ATOM 2361 C CA . MET A 1 295 ? -4.990 29.511 -48.959 1.00 53.88 295 MET A CA 1
ATOM 2362 C C . MET A 1 295 ? -4.491 29.248 -50.389 1.00 53.88 295 MET A C 1
ATOM 2364 O O . MET A 1 295 ? -4.837 29.994 -51.300 1.00 53.88 295 MET A O 1
ATOM 2368 N N . ARG A 1 296 ? -3.732 28.168 -50.628 1.00 52.50 296 ARG A N 1
ATOM 2369 C CA . ARG A 1 296 ? -3.292 27.773 -51.983 1.00 52.50 296 ARG A CA 1
ATOM 2370 C C . ARG A 1 296 ? -4.361 27.064 -52.823 1.00 52.50 296 ARG A C 1
ATOM 2372 O O . ARG A 1 296 ? -4.137 26.860 -54.010 1.00 52.50 296 ARG A O 1
ATOM 2379 N N . SER A 1 297 ? -5.493 26.686 -52.231 1.00 49.97 297 SER A N 1
ATOM 2380 C CA . SER A 1 297 ? -6.580 25.953 -52.901 1.00 49.97 297 SER A CA 1
ATOM 2381 C C . SER A 1 297 ? -7.846 26.794 -53.135 1.00 49.97 297 SER A C 1
ATOM 2383 O O . SER A 1 297 ? -8.848 26.270 -53.615 1.00 49.97 297 SER A O 1
ATOM 2385 N N . ALA A 1 298 ? -7.804 28.104 -52.862 1.00 47.38 298 ALA A N 1
ATOM 2386 C CA . ALA A 1 298 ? -8.892 29.018 -53.202 1.00 47.38 298 ALA A CA 1
ATOM 2387 C C . ALA A 1 298 ? -8.901 29.322 -54.721 1.00 47.38 298 ALA A C 1
ATOM 2389 O O . ALA A 1 298 ? -7.864 29.713 -55.267 1.00 47.38 298 ALA A O 1
ATOM 2390 N N . PRO A 1 299 ? -10.037 29.169 -55.427 1.00 44.84 299 PRO A N 1
ATOM 2391 C CA . PRO A 1 299 ? -10.115 29.475 -56.849 1.00 44.84 299 PRO A CA 1
ATOM 2392 C C . PRO A 1 299 ? -10.056 30.991 -57.078 1.00 44.84 299 PRO A C 1
ATOM 2394 O O . PRO A 1 299 ? -10.782 31.759 -56.448 1.00 44.84 299 PRO A O 1
ATOM 2397 N N . ARG A 1 300 ? -9.194 31.426 -58.008 1.00 51.53 300 ARG A N 1
ATOM 2398 C CA . ARG A 1 300 ? -9.148 32.809 -58.507 1.00 51.53 300 ARG A CA 1
ATOM 2399 C C . ARG A 1 300 ? -10.470 33.136 -59.207 1.00 51.53 300 ARG A C 1
ATOM 2401 O O . ARG A 1 300 ? -10.690 32.685 -60.328 1.00 51.53 300 ARG A O 1
ATOM 2408 N N 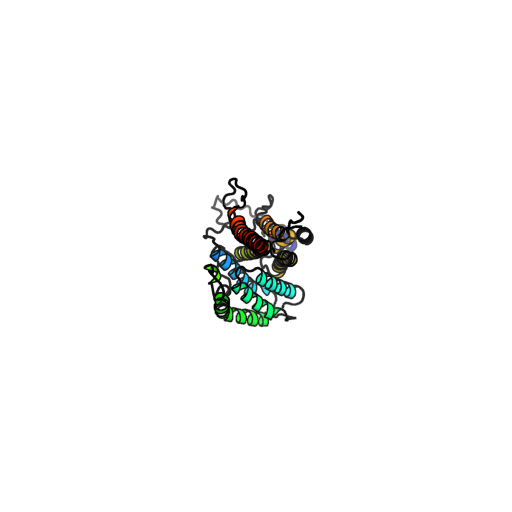. GLN A 1 301 ? -11.320 33.949 -58.583 1.00 43.84 301 GLN A N 1
ATOM 2409 C CA . GLN A 1 301 ? -12.367 34.669 -59.307 1.00 43.84 301 GLN A CA 1
ATOM 2410 C C . GLN A 1 301 ? -11.696 35.729 -60.187 1.00 43.84 301 GLN A C 1
ATOM 2412 O O . GLN A 1 301 ? -11.076 36.671 -59.697 1.00 43.84 301 GLN A O 1
ATOM 2417 N N . GLY A 1 302 ? -11.758 35.512 -61.500 1.00 39.78 302 GLY A N 1
ATOM 2418 C CA . GLY A 1 302 ? -11.338 36.479 -62.502 1.00 39.78 302 GLY A CA 1
ATOM 2419 C C . GLY A 1 302 ? -12.348 37.616 -62.597 1.00 39.78 302 GLY A C 1
ATOM 2420 O O . GLY A 1 302 ? -13.529 37.378 -62.830 1.00 39.78 302 GLY A O 1
ATOM 2421 N N . ASN A 1 303 ? -11.870 38.851 -62.457 1.00 39.50 303 ASN A N 1
ATOM 2422 C CA . ASN A 1 303 ? -12.620 40.028 -62.873 1.00 39.50 303 ASN A CA 1
ATOM 2423 C C . ASN A 1 303 ? -12.520 40.150 -64.396 1.00 39.50 303 ASN A C 1
ATOM 2425 O O . ASN A 1 303 ? -11.514 40.622 -64.926 1.00 39.50 303 ASN A O 1
ATOM 2429 N N . HIS A 1 304 ? -13.574 39.728 -65.091 1.00 41.47 304 HIS A N 1
ATOM 2430 C CA . H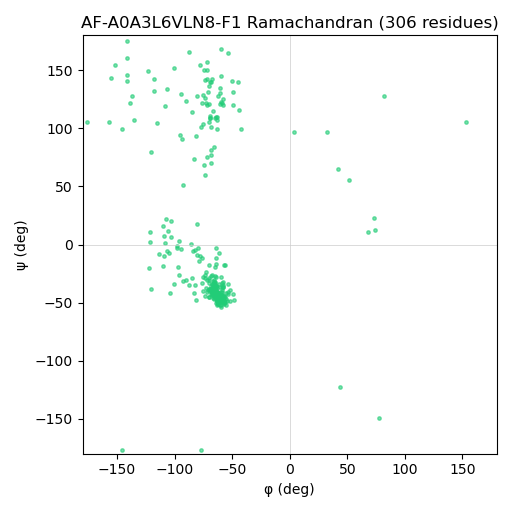IS A 1 304 ? -13.850 40.194 -66.442 1.00 41.47 304 HIS A CA 1
ATOM 2431 C C . HIS A 1 304 ? -14.400 41.623 -66.342 1.00 41.47 304 HIS A C 1
ATOM 2433 O O . HIS A 1 304 ? -15.549 41.838 -65.970 1.00 41.47 304 HIS A O 1
ATOM 2439 N N . LEU A 1 305 ? -13.553 42.600 -66.654 1.00 47.56 305 LEU A N 1
ATOM 2440 C CA . LEU A 1 305 ? -13.969 43.922 -67.111 1.00 47.56 305 LEU A CA 1
ATOM 2441 C C . LEU A 1 305 ? -14.063 43.860 -68.636 1.00 47.56 305 LEU A C 1
ATOM 2443 O O . LEU A 1 305 ? -13.062 43.519 -69.269 1.00 47.56 305 LEU A O 1
ATOM 2447 N N . ARG A 1 306 ? -15.232 44.182 -69.202 1.00 41.78 306 ARG A N 1
ATOM 2448 C CA . ARG A 1 306 ? -15.392 44.871 -70.496 1.00 41.78 306 ARG A CA 1
ATOM 2449 C C . ARG A 1 306 ? -16.868 45.165 -70.778 1.00 41.78 306 ARG A C 1
ATOM 2451 O O . ARG A 1 306 ? -17.619 44.251 -71.079 1.00 41.78 306 ARG A O 1
ATOM 2458 N N . ASP A 1 307 ? -17.213 46.436 -70.619 1.00 41.19 307 ASP A N 1
ATOM 2459 C CA . ASP A 1 307 ? -17.747 47.329 -71.659 1.00 41.19 307 ASP A CA 1
ATOM 2460 C C . ASP A 1 307 ? -17.008 48.660 -71.385 1.00 41.19 307 ASP A C 1
ATOM 2462 O O . ASP A 1 307 ? -16.956 49.090 -70.230 1.00 41.19 307 ASP A O 1
ATOM 2466 N N . VAL A 1 308 ? -16.242 49.280 -72.289 1.00 38.16 308 VAL A N 1
ATOM 2467 C CA . VAL A 1 308 ? -16.366 49.485 -73.748 1.00 38.16 308 VAL A CA 1
ATOM 2468 C C . VAL A 1 308 ? -15.166 48.933 -74.525 1.00 38.16 308 VAL A C 1
ATOM 2470 O O . VAL A 1 308 ? -14.032 49.003 -73.996 1.00 38.16 308 VAL A O 1
#

pLDDT: mean 77.38, std 23.93, range [26.12, 98.81]

Secondary structure (DSSP, 8-state):
-HHHHHHHHHHHHSSPPP---------------S-----S---HHHHHHHHHHHHHHIIIIITTTT-SEE-HHHHHHHHHHHHHHHHHSSSHHHHHHHHHHHHHHTT-SSEEHHHHHHHHHHHHHHHHHHHHHHGGG-SS--GGGG-TTTT-TTS---SS-SSHHHHHHHHHHHHHHTS-TTS-HHHHHHHHHHHHHHHHHH---HHHHHHHHHHS-HHHHHHHHT-TTHHHHHHHHHHHHHT---TT-TT------S---S--SS------THHHHHHHHHHHHHHHHHHHHHHTTS----------

Nearest PDB structures (foldseek):
  5xto-assembly2_C  TM=4.868E-01  e=3.221E-01  Autographa californica nucleopolyhedrovirus

Sequence (308 aa):
VAQLFREQVFNATGSWPVEATTSSPPGTTTLRPLWEESTLPSNATTRVLDAASAFVFGMRESVFTGRSTLEDFELDALKEWLRVVSLTFPGEAYRHLLANLYKQVAPVAVLTQAKWRVIFHGWQNHTAMMHKEYTKSIYDPEEWELLPTLFEGYGTTYYACELYTCGQWTMFHLMTMMVGPGASDELAMSVVTAIRRFVKNFLTCLPCRKHFLAYNTLELVERLDNEVNKPKAVYMWLWTMHNATDPNDASTSTAPVIGLHHKAEGQLFTPDLSFFALYLVPVAVFIVFVGLRRMRSAPRQGNHLRDV

InterPro domains:
  IPR017905 ERV/ALR sulfhydryl oxidase domain [PF04777] (166-244)
  IPR017905 ERV/ALR sulfhydryl oxidase domain [PS51324] (156-269)
  IPR036774 ERV/ALR sulfhydryl oxidase domain superfamily [G3DSA:1.20.120.310] (156-265)
  IPR036774 ERV/ALR sulfhydryl oxidase domain superfamily [SSF69000] (161-244)
  IPR039798 Sulfhydryl oxidase [PTHR22897] (45-244)